Protein AF-A0A7V6TL16-F1 (afdb_monomer)

Secondary structure (DSSP, 8-state):
--S-EEEEETTTEEEEE-TT---HHHHHHHHS----EEEE-TTS-EEEEGGGEEEEEEEE-TTS-EEEEEEE-HHHHHHHHHHHHHTTTSB--EEETTEEEE-PBP-S---SSEEEEESS--HHHHHHHHHHHHH---SS-----------HHHHHHHHHHHHHHHHHHHHHHHHHHHHHHHHHHHHHHHHHHHHHHHHHHHHHHTT----HHHHHHHHHHHHHHHHHHHHHHHHHHHHHHTT--HHHHHHHHHHHHHHHHHHHHHHHHHHHHHHHHH--THHHHHHHHHHHHHHHHHHIIIIIHHHHHHHHHHH-HHHHHHHTT------

pLDDT: mean 84.93, std 10.29, range [36.78, 95.81]

Radius of gyration: 34.42 Å; Cα contacts (8 Å, |Δi|>4): 463; chains: 1; bounding box: 78×34×97 Å

Structure (mmCIF, N/CA/C/O backbone):
data_AF-A0A7V6TL16-F1
#
_entry.id   AF-A0A7V6TL16-F1
#
loop_
_atom_site.group_PDB
_atom_site.id
_atom_site.type_symbol
_atom_site.label_atom_id
_atom_site.label_alt_id
_atom_site.label_comp_id
_atom_site.label_asym_id
_atom_site.label_entity_id
_atom_site.label_seq_id
_atom_site.pdbx_PDB_ins_code
_atom_site.Cartn_x
_atom_site.Cartn_y
_atom_site.Cartn_z
_atom_site.occupancy
_atom_site.B_iso_or_equiv
_atom_site.auth_seq_id
_atom_site.auth_comp_id
_atom_site.auth_asym_id
_atom_site.auth_atom_id
_atom_site.pdbx_PDB_model_num
ATOM 1 N N . VAL A 1 1 ? -19.932 2.262 12.804 1.00 49.62 1 VAL A N 1
ATOM 2 C CA . VAL A 1 1 ? -18.578 2.211 12.209 1.00 49.62 1 VAL A CA 1
ATOM 3 C C . VAL A 1 1 ? -18.590 1.131 11.149 1.00 49.62 1 VAL A C 1
ATOM 5 O O . VAL A 1 1 ? -19.096 0.053 11.443 1.00 49.62 1 VAL A O 1
ATOM 8 N N . SER A 1 2 ? -18.114 1.416 9.941 1.00 41.84 2 SER A N 1
ATOM 9 C CA . SER A 1 2 ? -17.973 0.397 8.897 1.00 41.84 2 SER A CA 1
ATOM 10 C C . SER A 1 2 ? -16.624 -0.291 9.108 1.00 41.84 2 SER A C 1
ATOM 12 O O . SER A 1 2 ? -15.604 0.371 8.980 1.00 41.84 2 SER A O 1
ATOM 14 N N . GLU A 1 3 ? -16.627 -1.564 9.512 1.00 54.34 3 GLU A N 1
ATOM 15 C CA . GLU A 1 3 ? -15.437 -2.433 9.623 1.00 54.34 3 GLU A CA 1
ATOM 16 C C . GLU A 1 3 ? -14.251 -1.845 10.424 1.00 54.34 3 GLU A C 1
ATOM 18 O O . GLU A 1 3 ? -13.222 -1.474 9.855 1.00 54.34 3 GLU A O 1
ATOM 23 N N . PRO A 1 4 ? -14.356 -1.755 11.765 1.00 69.50 4 PRO A N 1
ATOM 24 C CA . PRO A 1 4 ? -13.216 -1.373 12.589 1.00 69.50 4 PRO A CA 1
ATOM 25 C C . PRO A 1 4 ? -12.091 -2.414 12.480 1.00 69.50 4 PRO A C 1
ATOM 27 O O . PRO A 1 4 ? -12.321 -3.612 12.646 1.00 69.50 4 PRO A O 1
ATOM 30 N N . ILE A 1 5 ? -10.859 -1.960 12.241 1.00 71.00 5 ILE A N 1
ATOM 31 C CA . ILE A 1 5 ? -9.678 -2.832 12.225 1.00 71.00 5 ILE A CA 1
ATOM 32 C C . ILE A 1 5 ? -9.029 -2.767 13.603 1.00 71.00 5 ILE A C 1
ATOM 34 O O . ILE A 1 5 ? -8.526 -1.718 14.006 1.00 71.00 5 ILE A O 1
ATOM 38 N N . ILE A 1 6 ? -9.022 -3.897 14.309 1.00 79.75 6 ILE A N 1
ATOM 39 C CA . ILE A 1 6 ? -8.388 -4.043 15.621 1.00 79.75 6 ILE A CA 1
ATOM 40 C C . ILE A 1 6 ? -7.196 -4.985 15.462 1.00 79.75 6 ILE A C 1
ATOM 42 O O . ILE A 1 6 ? -7.356 -6.138 15.068 1.00 79.75 6 ILE A O 1
ATOM 46 N N . GLN A 1 7 ? -5.989 -4.495 15.737 1.00 75.62 7 GLN A N 1
ATOM 47 C CA . GLN A 1 7 ? -4.756 -5.274 15.605 1.00 75.62 7 GLN A CA 1
ATOM 48 C C . GLN A 1 7 ? -3.868 -5.099 16.829 1.00 75.62 7 GLN A C 1
ATOM 50 O O . GLN A 1 7 ? -3.587 -3.983 17.257 1.00 75.62 7 GLN A O 1
ATOM 55 N N . ARG A 1 8 ? -3.357 -6.204 17.373 1.00 80.88 8 ARG A N 1
ATOM 56 C CA . ARG A 1 8 ? -2.343 -6.156 18.429 1.00 80.88 8 ARG A CA 1
ATOM 57 C C . ARG A 1 8 ? -1.001 -5.721 17.830 1.00 80.88 8 ARG A C 1
ATOM 59 O O . ARG A 1 8 ? -0.514 -6.342 16.889 1.00 80.88 8 ARG A O 1
ATOM 66 N N . GLN A 1 9 ? -0.385 -4.686 18.394 1.00 78.62 9 GLN A N 1
ATOM 67 C CA . GLN A 1 9 ? 0.952 -4.223 18.024 1.00 78.62 9 GLN A CA 1
ATOM 68 C C . GLN A 1 9 ? 1.939 -4.575 19.142 1.00 78.62 9 GLN A C 1
ATOM 70 O O . GLN A 1 9 ? 2.002 -3.926 20.186 1.00 78.62 9 GLN A O 1
ATOM 75 N N . GLY A 1 10 ? 2.725 -5.632 18.931 1.00 80.88 10 GLY A N 1
ATOM 76 C CA . GLY A 1 10 ? 3.661 -6.134 19.938 1.00 80.88 10 GLY A CA 1
ATOM 77 C C . GLY A 1 10 ? 2.960 -6.713 21.174 1.00 80.88 10 GLY A C 1
ATOM 78 O O . GLY A 1 10 ? 1.837 -7.208 21.104 1.00 80.88 10 GLY A O 1
ATOM 79 N N . ALA A 1 11 ? 3.628 -6.680 22.329 1.00 79.25 11 ALA A N 1
ATOM 80 C CA . ALA A 1 11 ? 3.128 -7.353 23.529 1.00 79.25 11 ALA A CA 1
ATOM 81 C C . ALA A 1 11 ? 2.022 -6.581 24.276 1.00 79.25 11 ALA A C 1
ATOM 83 O O . ALA A 1 11 ? 1.178 -7.221 24.899 1.00 79.25 11 ALA A O 1
ATOM 84 N N . ARG A 1 12 ? 2.013 -5.240 24.223 1.00 83.81 12 ARG A N 1
ATOM 85 C CA . ARG A 1 12 ? 1.219 -4.383 25.134 1.00 83.81 12 ARG A CA 1
ATOM 86 C C . ARG A 1 12 ? 0.417 -3.265 24.453 1.00 83.81 12 ARG A C 1
ATOM 88 O O . ARG A 1 12 ? 0.006 -2.333 25.129 1.00 83.81 12 ARG A O 1
ATOM 95 N N . ARG A 1 13 ? 0.232 -3.298 23.130 1.00 84.19 13 ARG A N 1
ATOM 96 C CA . ARG A 1 13 ? -0.527 -2.257 22.414 1.00 84.19 13 ARG A CA 1
ATOM 97 C C . ARG A 1 13 ? -1.577 -2.869 21.503 1.00 84.19 13 ARG A C 1
ATOM 99 O O . ARG A 1 13 ? -1.369 -3.946 20.941 1.00 84.19 13 ARG A O 1
ATOM 106 N N . VAL A 1 14 ? -2.677 -2.148 21.331 1.00 82.50 14 VAL A N 1
ATOM 107 C CA . VAL A 1 14 ? -3.736 -2.462 20.373 1.00 82.50 14 VAL A CA 1
ATOM 108 C C . VAL A 1 14 ? -3.954 -1.227 19.509 1.00 82.50 14 VAL A C 1
ATOM 110 O O . VAL A 1 14 ? -4.188 -0.139 20.022 1.00 82.50 14 VAL A O 1
ATOM 113 N N . ILE A 1 15 ? -3.839 -1.396 18.197 1.00 82.62 15 ILE A N 1
ATOM 114 C CA . ILE A 1 15 ? -4.182 -0.383 17.205 1.00 82.62 15 ILE A CA 1
ATOM 115 C C . ILE A 1 15 ? -5.647 -0.587 16.845 1.00 82.62 15 ILE A C 1
ATOM 117 O O . ILE A 1 15 ? -6.039 -1.686 16.450 1.00 82.62 15 ILE A O 1
ATOM 121 N N . ILE A 1 16 ? -6.428 0.484 16.940 1.00 80.75 16 ILE A N 1
ATOM 122 C CA . ILE A 1 16 ? -7.826 0.512 16.523 1.00 80.75 16 ILE A CA 1
ATOM 123 C C . ILE A 1 16 ? -7.950 1.550 15.412 1.00 80.75 16 ILE A C 1
ATOM 125 O O . ILE A 1 16 ? -7.617 2.718 15.604 1.00 80.75 16 ILE A O 1
ATOM 129 N N . GLN A 1 17 ? -8.405 1.124 14.238 1.00 76.69 17 GLN A N 1
ATOM 130 C CA . GLN A 1 17 ? -8.702 2.010 13.116 1.00 76.69 17 GLN A CA 1
ATOM 131 C C . GLN A 1 17 ? -10.207 2.015 12.902 1.00 76.69 17 GLN A C 1
ATOM 133 O O . GLN A 1 17 ? -10.812 0.959 12.716 1.00 76.69 17 GLN A O 1
ATOM 138 N N . LEU A 1 18 ? -10.803 3.203 12.938 1.00 77.94 18 LEU A N 1
ATOM 139 C CA . LEU A 1 18 ? -12.241 3.395 12.795 1.00 77.94 18 LEU A CA 1
ATOM 140 C C . LEU A 1 18 ? -12.522 4.173 11.503 1.00 77.94 18 LEU A C 1
ATOM 142 O O . LEU A 1 18 ? -12.407 5.402 11.490 1.00 77.94 18 LEU A O 1
ATOM 146 N N . PRO A 1 19 ? -12.877 3.494 10.399 1.00 67.94 19 PRO A N 1
ATOM 147 C CA . PRO A 1 19 ? -13.217 4.173 9.158 1.00 67.94 19 PRO A CA 1
ATOM 148 C C . PRO A 1 19 ? -14.483 5.019 9.327 1.00 67.94 19 PRO A C 1
ATOM 150 O O . PRO A 1 19 ? -15.497 4.551 9.850 1.00 67.94 19 PRO A O 1
ATOM 153 N N . GLY A 1 20 ? -14.437 6.267 8.852 1.00 67.19 20 GLY A N 1
ATOM 154 C CA . GLY A 1 20 ? -15.612 7.144 8.790 1.00 67.19 20 GLY A CA 1
ATOM 155 C C . GLY A 1 20 ? -16.113 7.665 10.141 1.00 67.19 20 GLY A C 1
ATOM 156 O O . GLY A 1 20 ? -17.254 8.113 10.222 1.00 67.19 20 GLY A O 1
ATOM 157 N N . VAL A 1 21 ? -15.294 7.607 11.195 1.00 68.50 21 VAL A N 1
ATOM 158 C CA . VAL A 1 21 ? -15.594 8.262 12.475 1.00 68.50 21 VAL A CA 1
ATOM 159 C C . VAL A 1 21 ? -15.054 9.686 12.446 1.00 68.50 21 VAL A C 1
ATOM 161 O O . VAL A 1 21 ? -13.849 9.902 12.336 1.00 68.50 21 VAL A O 1
ATOM 164 N N . TYR A 1 22 ? -15.967 10.652 12.524 1.00 66.06 22 TYR A N 1
ATOM 165 C CA . TYR A 1 22 ? -15.645 12.080 12.502 1.00 66.06 22 TYR A CA 1
ATOM 166 C C . TYR A 1 22 ? -15.457 12.655 13.909 1.00 66.06 22 TYR A C 1
ATOM 168 O O . TYR A 1 22 ? -14.623 13.537 14.097 1.00 66.06 22 TYR A O 1
ATOM 176 N N . ASP A 1 23 ? -16.198 12.129 14.888 1.00 73.06 23 ASP A N 1
ATOM 177 C CA . ASP A 1 23 ? -16.101 12.518 16.294 1.00 73.06 23 ASP A CA 1
ATOM 178 C C . ASP A 1 23 ? -15.173 11.558 17.045 1.00 73.06 23 ASP A C 1
ATOM 180 O O . ASP A 1 23 ? -15.519 10.414 17.350 1.00 73.06 23 ASP A O 1
ATOM 184 N N . GLN A 1 24 ? -13.950 12.025 17.286 1.00 72.06 24 GLN A N 1
ATOM 185 C CA . GLN A 1 24 ? -12.906 11.239 17.933 1.00 72.06 24 GLN A CA 1
ATOM 186 C C . GLN A 1 24 ? -13.139 11.101 19.431 1.00 72.06 24 GLN A C 1
ATOM 188 O O . GLN A 1 24 ? -12.844 10.046 19.987 1.00 72.06 24 GLN A O 1
ATOM 193 N N . GLN A 1 25 ? -13.678 12.140 20.070 1.00 72.38 25 GLN A N 1
ATOM 194 C CA . GLN A 1 25 ? -13.840 12.162 21.516 1.00 72.38 25 GLN A CA 1
ATOM 195 C C . GLN A 1 25 ? -14.901 11.148 21.934 1.00 72.38 25 GLN A C 1
ATOM 197 O O . GLN A 1 25 ? -14.643 10.310 22.791 1.00 72.38 25 GLN A O 1
ATOM 202 N N . ALA A 1 26 ? -16.026 11.108 21.215 1.00 71.62 26 ALA A N 1
ATOM 203 C CA . ALA A 1 26 ? -17.062 10.104 21.438 1.00 71.62 26 ALA A CA 1
ATOM 204 C C . ALA A 1 26 ? -16.542 8.662 21.266 1.00 71.62 26 ALA A C 1
ATOM 206 O O . ALA A 1 26 ? -16.925 7.756 22.011 1.00 71.62 26 ALA A O 1
ATOM 207 N N . ALA A 1 27 ? -15.647 8.428 20.298 1.00 73.94 27 ALA A N 1
ATOM 208 C CA . ALA A 1 27 ? -15.044 7.113 20.090 1.00 73.94 27 ALA A CA 1
ATOM 209 C C . ALA A 1 27 ? -14.051 6.738 21.201 1.00 73.94 27 ALA A C 1
ATOM 211 O O . ALA A 1 27 ? -14.044 5.589 21.642 1.00 73.94 27 ALA A O 1
ATOM 212 N N . ILE A 1 28 ? -13.251 7.695 21.678 1.00 74.62 28 ILE A N 1
ATOM 213 C CA . ILE A 1 28 ? -12.328 7.510 22.806 1.00 74.62 28 ILE A CA 1
ATOM 214 C C . ILE A 1 28 ? -13.109 7.194 24.076 1.00 74.62 28 ILE A C 1
ATOM 216 O O . ILE A 1 28 ? -12.810 6.203 24.734 1.00 74.62 28 ILE A O 1
ATOM 220 N N . ASP A 1 29 ? -14.144 7.971 24.377 1.00 72.75 29 ASP A N 1
ATOM 221 C CA . ASP A 1 29 ? -14.950 7.796 25.585 1.00 72.75 29 ASP A CA 1
ATOM 222 C C . ASP A 1 29 ? -15.686 6.448 25.591 1.00 72.75 29 ASP A C 1
ATOM 224 O O . ASP A 1 29 ? -15.976 5.898 26.651 1.00 72.75 29 ASP A O 1
ATOM 228 N N . THR A 1 30 ? -15.969 5.891 24.410 1.00 71.81 30 THR A N 1
ATOM 229 C CA . THR A 1 30 ? -16.587 4.565 24.279 1.00 71.81 30 THR A CA 1
ATOM 230 C C . THR A 1 30 ? -15.564 3.430 24.407 1.00 71.81 30 THR A C 1
ATOM 232 O O . THR A 1 30 ? -15.881 2.388 24.968 1.00 71.81 30 THR A O 1
ATOM 235 N N . ILE A 1 31 ? -14.345 3.598 23.886 1.00 73.25 31 ILE A N 1
ATOM 236 C CA . ILE A 1 31 ? -13.321 2.535 23.835 1.00 73.25 31 ILE A CA 1
ATOM 237 C C . ILE A 1 31 ? -12.439 2.510 25.091 1.00 73.25 31 ILE A C 1
ATOM 239 O O . ILE A 1 31 ? -11.988 1.446 25.505 1.00 73.25 31 ILE A O 1
ATOM 243 N N . GLY A 1 32 ? -12.151 3.676 25.669 1.00 68.31 32 GLY A N 1
ATOM 244 C CA . GLY A 1 32 ? -11.268 3.833 26.825 1.00 68.31 32 GLY A CA 1
ATOM 245 C C . GLY A 1 32 ? -11.929 3.493 28.160 1.00 68.31 32 GLY A C 1
ATOM 246 O O . GLY A 1 32 ? -11.227 3.303 29.151 1.00 68.31 32 GLY A O 1
ATOM 247 N N . LYS A 1 33 ? -13.263 3.390 28.205 1.00 70.44 33 LYS A N 1
ATOM 248 C CA . LYS A 1 33 ? -13.980 2.978 29.414 1.00 70.44 33 LYS A CA 1
ATOM 249 C C . LYS A 1 33 ? -13.860 1.478 29.621 1.00 70.44 33 LYS A C 1
ATOM 251 O O . LYS A 1 33 ? -14.044 0.687 28.701 1.00 70.44 33 LYS A O 1
ATOM 256 N N . THR A 1 34 ? -13.553 1.097 30.856 1.00 68.62 34 THR A N 1
ATOM 257 C CA . THR A 1 34 ? -13.420 -0.307 31.246 1.00 68.62 34 THR A CA 1
ATOM 258 C C . THR A 1 34 ? -14.788 -0.981 31.323 1.00 68.62 34 THR A C 1
ATOM 260 O O . THR A 1 34 ? -14.839 -2.193 31.156 1.00 68.62 34 THR A O 1
ATOM 263 N N . ALA A 1 35 ? -15.873 -0.209 31.507 1.00 75.12 35 ALA A N 1
ATOM 264 C CA . ALA A 1 35 ? -17.260 -0.673 31.561 1.00 75.12 35 ALA A CA 1
ATOM 265 C C . ALA A 1 35 ? -17.483 -1.769 32.619 1.00 75.12 35 ALA A C 1
ATOM 267 O O . ALA A 1 35 ? -18.209 -2.743 32.403 1.00 75.12 35 ALA A O 1
ATOM 268 N N . GLN A 1 36 ? -16.851 -1.618 33.784 1.00 83.06 36 GLN A N 1
ATOM 269 C CA . GLN A 1 36 ? -17.037 -2.513 34.920 1.00 83.06 36 GLN A CA 1
ATOM 270 C C . GLN A 1 36 ? -18.375 -2.224 35.597 1.00 83.06 36 GLN A C 1
ATOM 272 O O . GLN A 1 36 ? -18.486 -1.334 36.438 1.00 83.06 36 GLN A O 1
ATOM 277 N N . LEU A 1 37 ? -19.404 -2.978 35.202 1.00 87.88 37 LEU A N 1
ATOM 278 C CA . LEU A 1 37 ? -20.690 -2.981 35.893 1.00 87.88 37 LEU A CA 1
ATOM 279 C C . LEU A 1 37 ? -20.596 -3.815 37.173 1.00 87.88 37 LEU A C 1
ATOM 281 O O . LEU A 1 37 ? -20.229 -4.990 37.120 1.00 87.88 37 LEU A O 1
ATOM 285 N N . GLU A 1 38 ? -21.031 -3.232 38.285 1.00 89.88 38 GLU A N 1
ATOM 286 C CA . GLU A 1 38 ? -21.212 -3.888 39.577 1.00 89.88 38 GLU A CA 1
ATOM 287 C C . GLU A 1 38 ? -22.630 -3.627 40.096 1.00 89.88 38 GLU A C 1
ATOM 289 O O . GLU A 1 38 ? -23.078 -2.484 40.173 1.00 89.88 38 GLU A O 1
ATOM 294 N N . ILE A 1 39 ? -23.344 -4.676 40.493 1.00 90.88 39 ILE A N 1
ATOM 295 C CA . ILE A 1 39 ? -24.617 -4.560 41.212 1.00 90.88 39 ILE A CA 1
ATOM 296 C C . ILE A 1 39 ? -24.337 -4.914 42.665 1.00 90.88 39 ILE A C 1
ATOM 298 O O . ILE A 1 39 ? -23.956 -6.051 42.971 1.00 90.88 39 ILE A O 1
ATOM 302 N N . LYS A 1 40 ? -24.505 -3.932 43.551 1.00 91.88 40 LYS A N 1
ATOM 303 C CA . LYS A 1 40 ? -24.164 -4.056 44.970 1.00 91.88 40 LYS A CA 1
ATOM 304 C C . LYS A 1 40 ? -25.407 -4.240 45.824 1.00 91.88 40 LYS A C 1
ATOM 306 O O . LYS A 1 40 ? -26.473 -3.729 45.495 1.00 91.88 40 LYS A O 1
ATOM 311 N N . ASN A 1 41 ? -25.275 -4.955 46.935 1.00 91.12 41 ASN A N 1
ATOM 312 C CA . ASN A 1 41 ? -26.319 -4.979 47.954 1.00 91.12 41 ASN A CA 1
ATOM 313 C C . ASN A 1 41 ? -26.384 -3.623 48.701 1.00 91.12 41 ASN A C 1
ATOM 315 O O . ASN A 1 41 ? -25.474 -2.797 48.574 1.00 91.12 41 ASN A O 1
ATOM 319 N N . PRO A 1 42 ? -27.426 -3.379 49.516 1.00 88.00 42 PRO A N 1
ATOM 320 C CA . PRO A 1 42 ? -27.532 -2.163 50.330 1.00 88.00 42 PRO A CA 1
ATOM 321 C C . PRO A 1 42 ? -26.385 -1.955 51.336 1.00 88.00 42 PRO A C 1
ATOM 323 O O . PRO A 1 42 ? -26.211 -0.851 51.842 1.00 88.00 42 PRO A O 1
ATOM 326 N N . LEU A 1 43 ? -25.598 -2.999 51.622 1.00 87.50 43 LEU A N 1
ATOM 327 C CA . LEU A 1 43 ? -24.419 -2.952 52.494 1.00 87.50 43 LEU A CA 1
ATOM 328 C C . LEU A 1 43 ? -23.134 -2.560 51.737 1.00 87.50 43 LEU A C 1
ATOM 330 O O . LEU A 1 43 ? -22.098 -2.355 52.363 1.00 87.50 43 LEU A O 1
ATOM 334 N N . GLY A 1 44 ? -23.195 -2.421 50.407 1.00 85.44 44 GLY A N 1
ATOM 335 C CA . GLY A 1 44 ? -22.075 -2.016 49.555 1.00 85.44 44 GLY A CA 1
ATOM 336 C C . GLY A 1 44 ? -21.231 -3.165 48.992 1.00 85.44 44 GLY A C 1
ATOM 337 O O . GLY A 1 44 ? -20.217 -2.904 48.347 1.00 85.44 44 GLY A O 1
ATOM 338 N N . GLU A 1 45 ? -21.632 -4.421 49.186 1.00 89.69 45 GLU A N 1
ATOM 339 C CA . GLU A 1 45 ? -20.927 -5.597 48.666 1.00 89.69 45 GLU A CA 1
ATOM 340 C C . GLU A 1 45 ? -21.381 -5.924 47.237 1.00 89.69 45 GLU A C 1
ATOM 342 O O . GLU A 1 45 ? -22.580 -5.965 46.951 1.00 89.69 45 GLU A O 1
ATOM 347 N N . THR A 1 46 ? -20.434 -6.187 46.332 1.00 90.50 46 THR A N 1
ATOM 348 C CA . THR A 1 46 ? -20.722 -6.560 44.937 1.00 90.50 46 THR A CA 1
ATOM 349 C C . THR A 1 46 ? -21.276 -7.981 44.858 1.00 90.50 46 THR A C 1
ATOM 351 O O . THR A 1 46 ? -20.588 -8.942 45.194 1.00 90.50 46 THR A O 1
ATOM 354 N N . VAL A 1 47 ? -22.514 -8.118 44.376 1.00 90.31 47 VAL A N 1
ATOM 355 C CA . VAL A 1 47 ? -23.206 -9.413 44.253 1.00 90.31 47 VAL A CA 1
ATOM 356 C C . VAL A 1 47 ? -23.231 -9.911 42.811 1.00 90.31 47 VAL A C 1
ATOM 358 O O . VAL A 1 47 ? -23.096 -11.113 42.574 1.00 90.31 47 VAL A O 1
ATOM 361 N N . LEU A 1 48 ? -23.377 -9.001 41.843 1.00 90.31 48 LEU A N 1
ATOM 362 C CA . LEU A 1 48 ? -23.264 -9.316 40.417 1.00 90.31 48 LEU A CA 1
ATOM 363 C C . LEU A 1 48 ? -22.300 -8.370 39.722 1.00 90.31 48 LEU A C 1
ATOM 365 O O . LEU A 1 48 ? -22.126 -7.222 40.131 1.00 90.31 48 LEU A O 1
ATOM 369 N N . THR A 1 49 ? -21.733 -8.852 38.625 1.00 89.31 49 THR A N 1
ATOM 370 C CA . THR A 1 49 ? -20.843 -8.077 37.763 1.00 89.31 49 THR A CA 1
ATOM 371 C C . THR A 1 49 ? -21.313 -8.117 36.313 1.00 89.31 49 THR A C 1
ATOM 373 O O . THR A 1 49 ? -22.180 -8.911 35.945 1.00 89.31 49 THR A O 1
ATOM 376 N N . GLY A 1 50 ? -20.697 -7.306 35.452 1.00 84.19 50 GLY A N 1
ATOM 377 C CA . GLY A 1 50 ? -20.905 -7.383 34.003 1.00 84.19 50 GLY A CA 1
ATOM 378 C C . GLY A 1 50 ? -20.636 -8.771 33.399 1.00 84.19 50 GLY A C 1
ATOM 379 O O . GLY A 1 50 ? -21.211 -9.092 32.367 1.00 84.19 50 GLY A O 1
ATOM 380 N N . ALA A 1 51 ? -19.840 -9.630 34.049 1.00 83.50 51 ALA A N 1
ATOM 381 C CA . ALA A 1 51 ? -19.608 -11.007 33.599 1.00 83.50 51 ALA A CA 1
ATOM 382 C C . ALA A 1 51 ? -20.837 -11.922 33.765 1.00 83.50 51 ALA A C 1
ATOM 384 O O . ALA A 1 51 ? -20.929 -12.961 33.113 1.00 83.50 51 ALA A O 1
ATOM 385 N N . ASP A 1 52 ? -21.791 -11.546 34.623 1.00 88.38 52 ASP A N 1
ATOM 386 C CA . ASP A 1 52 ? -23.038 -12.285 34.820 1.00 88.38 52 ASP A CA 1
ATOM 387 C C . ASP A 1 52 ? -24.112 -11.917 33.765 1.00 88.38 52 ASP A C 1
ATOM 389 O O . ASP A 1 52 ? -25.193 -12.512 33.767 1.00 88.38 52 ASP A O 1
ATOM 393 N N . LEU A 1 53 ? -23.837 -10.964 32.860 1.00 87.94 53 LEU A N 1
ATOM 394 C CA . LEU A 1 53 ? -24.730 -10.551 31.770 1.00 87.94 53 LEU A CA 1
ATOM 395 C C . LEU A 1 53 ? -24.554 -11.419 30.515 1.00 87.94 53 LEU A C 1
ATOM 397 O O . LEU A 1 53 ? -23.441 -11.694 30.078 1.00 87.94 53 LEU A O 1
ATOM 401 N N . ILE A 1 54 ? -25.672 -11.800 29.895 1.00 88.19 54 ILE A N 1
ATOM 402 C CA . ILE A 1 54 ? -25.716 -12.419 28.561 1.00 88.19 54 ILE A CA 1
ATOM 403 C C . ILE A 1 54 ? -25.907 -11.351 27.486 1.00 88.19 54 ILE A C 1
ATOM 405 O O . ILE A 1 54 ? -25.280 -11.408 26.428 1.00 88.19 54 ILE A O 1
ATOM 409 N N . ASP A 1 55 ? -26.813 -10.402 27.721 1.00 88.25 55 ASP A N 1
ATOM 410 C CA . ASP A 1 55 ? -27.148 -9.390 26.727 1.00 88.25 55 ASP A CA 1
ATOM 411 C C . ASP A 1 55 ? -27.608 -8.086 27.378 1.00 88.25 55 ASP A C 1
ATOM 413 O O . ASP A 1 55 ? -28.164 -8.070 28.478 1.00 88.25 55 ASP A O 1
ATOM 417 N N . ALA A 1 56 ? -27.396 -6.989 26.657 1.00 89.94 56 ALA A N 1
ATOM 418 C CA . ALA A 1 56 ? -27.872 -5.664 27.013 1.00 89.94 56 ALA A CA 1
ATOM 419 C C . ALA A 1 56 ? -28.381 -4.962 25.750 1.00 89.94 56 ALA A C 1
ATOM 421 O O . ALA A 1 56 ? -27.694 -4.906 24.724 1.00 89.94 56 ALA A O 1
ATOM 422 N N . ARG A 1 57 ? -29.610 -4.442 25.797 1.00 91.19 57 ARG A N 1
ATOM 423 C CA . ARG A 1 57 ? -30.258 -3.796 24.647 1.00 91.19 57 ARG A CA 1
ATOM 424 C C . ARG A 1 57 ? -31.008 -2.542 25.065 1.00 91.19 57 ARG A C 1
ATOM 426 O O . ARG A 1 57 ? -31.578 -2.468 26.152 1.00 91.19 57 ARG A O 1
ATOM 433 N N . LEU A 1 58 ? -31.054 -1.571 24.157 1.00 91.12 58 LEU A N 1
ATOM 434 C CA . LEU A 1 58 ? -31.922 -0.407 24.297 1.00 91.12 58 LEU A CA 1
ATOM 435 C C . LEU A 1 58 ? -33.385 -0.868 24.375 1.00 91.12 58 LEU A C 1
ATOM 437 O O . LEU A 1 58 ? -33.854 -1.608 23.511 1.00 91.12 58 LEU A O 1
ATOM 441 N N . SER A 1 59 ? -34.097 -0.402 25.394 1.00 92.62 59 SER A N 1
ATOM 442 C CA . SER A 1 59 ? -35.515 -0.668 25.620 1.00 92.62 59 SER A CA 1
ATOM 443 C C . SER A 1 59 ? -36.229 0.609 26.072 1.00 92.62 59 SER A C 1
ATOM 445 O O . SER A 1 59 ? -35.618 1.668 26.246 1.00 92.62 59 SER A O 1
ATOM 447 N N . ARG A 1 60 ? -37.542 0.532 26.274 1.00 90.12 60 ARG A N 1
ATOM 448 C CA . ARG A 1 60 ? -38.341 1.607 26.869 1.00 90.12 60 ARG A CA 1
ATOM 449 C C . ARG A 1 60 ? -38.976 1.119 28.161 1.00 90.12 60 ARG A C 1
ATOM 451 O O . ARG A 1 60 ? -39.364 -0.043 28.258 1.00 90.12 60 ARG A O 1
ATOM 458 N N . ASP A 1 61 ? -39.043 1.997 29.152 1.00 86.88 61 ASP A N 1
ATOM 459 C CA . ASP A 1 61 ? -39.769 1.718 30.387 1.00 86.88 61 ASP A CA 1
ATOM 460 C C . ASP A 1 61 ? -41.291 1.753 30.151 1.00 86.88 61 ASP A C 1
ATOM 462 O O . ASP A 1 61 ? -41.776 2.111 29.073 1.00 86.88 61 ASP A O 1
ATOM 466 N N . GLN A 1 62 ? -42.055 1.403 31.185 1.00 84.12 62 GLN A N 1
ATOM 467 C CA . GLN A 1 62 ? -43.523 1.424 31.172 1.00 84.12 62 GLN A CA 1
ATOM 468 C C . GLN A 1 62 ? -44.142 2.809 30.884 1.00 84.12 62 GLN A C 1
ATOM 470 O O . GLN A 1 62 ? -45.325 2.900 30.571 1.00 84.12 62 GLN A O 1
ATOM 475 N N . PHE A 1 63 ? -43.354 3.886 30.971 1.00 86.50 63 PHE A N 1
ATOM 476 C CA . PHE A 1 63 ? -43.757 5.264 30.678 1.00 86.50 63 PHE A CA 1
ATOM 477 C C . PHE A 1 63 ? -43.227 5.752 29.317 1.00 86.50 63 PHE A C 1
ATOM 479 O O . PHE A 1 63 ? -43.328 6.936 28.996 1.00 86.50 63 PHE A O 1
ATOM 486 N N . GLY A 1 64 ? -42.640 4.861 28.510 1.00 85.56 64 GLY A N 1
ATOM 487 C CA . GLY A 1 64 ? -42.088 5.169 27.192 1.00 85.56 64 GLY A CA 1
ATOM 488 C C . GLY A 1 64 ? -40.715 5.853 27.206 1.00 85.56 64 GLY A C 1
ATOM 489 O O . GLY A 1 64 ? -40.222 6.224 26.132 1.00 85.56 64 GLY A O 1
ATOM 490 N N . ARG A 1 65 ? -40.081 6.009 28.376 1.00 89.75 65 ARG A N 1
ATOM 491 C CA . ARG A 1 65 ? -38.762 6.640 28.540 1.00 89.75 65 ARG A CA 1
ATOM 492 C C . ARG A 1 65 ? -37.633 5.665 28.175 1.00 89.75 65 ARG A C 1
ATOM 494 O O . ARG A 1 65 ? -37.800 4.457 28.349 1.00 89.75 65 ARG A O 1
ATOM 501 N N . PRO A 1 66 ? -36.484 6.148 27.667 1.00 91.94 66 PRO A N 1
ATOM 502 C CA . PRO A 1 66 ? -35.338 5.296 27.346 1.00 91.94 66 PRO A CA 1
ATOM 503 C C . PRO A 1 66 ? -34.813 4.528 28.567 1.00 91.94 66 PRO A C 1
ATOM 505 O O . PRO A 1 66 ? -34.710 5.070 29.665 1.00 91.94 66 PRO A O 1
ATOM 508 N N . SER A 1 67 ? -34.466 3.259 28.369 1.00 92.12 67 SER A N 1
ATOM 509 C CA . SER A 1 67 ? -33.929 2.365 29.404 1.00 92.12 67 SER A CA 1
ATOM 510 C C . SER A 1 67 ? -33.025 1.307 28.774 1.00 92.12 67 SER A C 1
ATOM 512 O O . SER A 1 67 ? -33.044 1.116 27.555 1.00 92.12 67 SER A O 1
ATOM 514 N N . VAL A 1 68 ? -32.257 0.589 29.589 1.00 92.06 68 VAL A N 1
ATOM 515 C CA . VAL A 1 68 ? -31.464 -0.554 29.116 1.00 92.06 68 VAL A CA 1
ATOM 516 C C . VAL A 1 68 ? -32.042 -1.835 29.699 1.00 92.06 68 VAL A C 1
ATOM 518 O O . VAL A 1 68 ? -32.080 -2.004 30.915 1.00 92.06 68 VAL A O 1
ATOM 521 N N . ALA A 1 69 ? -32.518 -2.725 28.831 1.00 92.25 69 ALA A N 1
ATOM 522 C CA . ALA A 1 69 ? -32.913 -4.071 29.220 1.00 92.25 69 ALA A CA 1
ATOM 523 C C . ALA A 1 69 ? -31.666 -4.952 29.283 1.00 92.25 69 ALA A C 1
ATOM 525 O O . ALA A 1 69 ? -30.874 -4.972 28.338 1.00 92.25 69 ALA A O 1
ATOM 526 N N . VAL A 1 70 ? -31.511 -5.668 30.390 1.00 91.44 70 VAL A N 1
ATOM 527 C CA . VAL A 1 70 ? -30.400 -6.582 30.641 1.00 91.44 70 VAL A CA 1
ATOM 528 C C . VAL A 1 70 ? -30.928 -7.992 30.866 1.00 91.44 70 VAL A C 1
ATOM 530 O O . VAL A 1 70 ? -31.967 -8.187 31.495 1.00 91.44 70 VAL A O 1
ATOM 533 N N . GLU A 1 71 ? -30.214 -8.976 30.341 1.00 92.25 71 GLU A N 1
ATOM 534 C CA . GLU A 1 71 ? -30.515 -10.393 30.523 1.00 92.25 71 GLU A CA 1
ATOM 535 C C . GLU A 1 71 ? -29.318 -11.069 31.186 1.00 92.25 71 GLU A C 1
ATOM 537 O O . GLU A 1 71 ? -28.186 -10.933 30.718 1.00 92.25 71 GLU A O 1
ATOM 542 N N . PHE A 1 72 ? -29.561 -11.769 32.292 1.00 91.81 72 PHE A N 1
ATOM 543 C CA . PHE A 1 72 ? -28.518 -12.418 33.082 1.00 91.81 72 PHE A CA 1
ATOM 544 C C . PHE A 1 72 ? -28.332 -13.887 32.698 1.00 91.81 72 PHE A C 1
ATOM 546 O O . PHE A 1 72 ? -29.244 -14.558 32.213 1.00 91.81 72 PHE A O 1
ATOM 553 N N . SER A 1 73 ? -27.142 -14.416 32.979 1.00 91.88 73 SER A N 1
ATOM 554 C CA . SER A 1 73 ? -26.853 -15.845 32.876 1.00 91.88 73 SER A CA 1
ATOM 555 C C . SER A 1 73 ? -27.682 -16.665 33.863 1.00 91.88 73 SER A C 1
ATOM 557 O O . SER A 1 73 ? -28.248 -16.130 34.810 1.00 91.88 73 SER A O 1
ATOM 559 N N . LYS A 1 74 ? -27.751 -17.993 33.696 1.00 91.25 74 LYS A N 1
ATOM 560 C CA . LYS A 1 74 ? -28.481 -18.857 34.648 1.00 91.25 74 LYS A CA 1
ATOM 561 C C . LYS A 1 74 ? -27.972 -18.711 36.088 1.00 91.25 74 LYS A C 1
ATOM 563 O O . LYS A 1 74 ? -28.759 -18.822 37.025 1.00 91.25 74 LYS A O 1
ATOM 568 N N . GLU A 1 75 ? -26.671 -18.486 36.267 1.00 90.50 75 GLU A N 1
ATOM 569 C CA . GLU A 1 75 ? -26.078 -18.227 37.583 1.00 90.50 75 GLU A CA 1
ATOM 570 C C . GLU A 1 75 ? -26.366 -16.801 38.056 1.00 90.50 75 GLU A C 1
ATOM 572 O O . GLU A 1 75 ? -26.793 -16.617 39.196 1.00 90.50 75 GLU A O 1
ATOM 577 N N . GLY A 1 76 ? -26.230 -15.812 37.166 1.00 90.69 76 GLY A N 1
ATOM 578 C CA . GLY A 1 76 ? -26.570 -14.418 37.446 1.00 90.69 76 GLY A CA 1
ATOM 579 C C . GLY A 1 76 ? -28.034 -14.244 37.857 1.00 90.69 76 GLY A C 1
ATOM 580 O O . GLY A 1 76 ? -28.323 -13.631 38.875 1.00 90.69 76 GLY A O 1
ATOM 581 N N . ALA A 1 77 ? -28.968 -14.879 37.152 1.00 91.62 77 ALA A N 1
ATOM 582 C CA . ALA A 1 77 ? -30.393 -14.853 37.465 1.00 91.62 77 ALA A CA 1
ATOM 583 C C . ALA A 1 77 ? -30.693 -15.400 38.870 1.00 91.62 77 ALA A C 1
ATOM 585 O O . ALA A 1 77 ? -31.511 -14.827 39.584 1.00 91.62 77 ALA A O 1
ATOM 586 N N . LYS A 1 78 ? -30.000 -16.461 39.312 1.00 92.56 78 LYS A N 1
ATOM 587 C CA . LYS A 1 78 ? -30.144 -16.992 40.680 1.00 92.56 78 LYS A CA 1
ATOM 588 C C . LYS A 1 78 ? -29.626 -16.010 41.729 1.00 92.56 78 LYS A C 1
ATOM 590 O O . LYS A 1 78 ? -30.324 -15.766 42.711 1.00 92.56 78 LYS A O 1
ATOM 595 N N . LYS A 1 79 ? -28.435 -15.435 41.516 1.00 91.88 79 LYS A N 1
ATOM 596 C CA . LYS A 1 79 ? -27.860 -14.415 42.411 1.00 91.88 79 LYS A CA 1
ATOM 597 C C . LYS A 1 79 ? -28.766 -13.182 42.490 1.00 91.88 79 LYS A C 1
ATOM 599 O O . LYS A 1 79 ? -29.043 -12.689 43.578 1.00 91.88 79 LYS A O 1
ATOM 604 N N . PHE A 1 80 ? -29.283 -12.725 41.350 1.00 91.44 80 PHE A N 1
ATOM 605 C CA . PHE A 1 80 ? -30.171 -11.567 41.258 1.00 91.44 80 PHE A CA 1
ATOM 606 C C . PHE A 1 80 ? -31.540 -11.822 41.903 1.00 91.44 80 PHE A C 1
ATOM 608 O O . PHE A 1 80 ? -32.048 -10.969 42.631 1.00 91.44 80 PHE A O 1
ATOM 615 N N . ALA A 1 81 ? -32.105 -13.018 41.730 1.00 91.81 81 ALA A N 1
ATOM 616 C CA . ALA A 1 81 ? -33.332 -13.426 42.409 1.00 91.81 81 ALA A CA 1
ATOM 617 C C . ALA A 1 81 ? -33.161 -13.457 43.933 1.00 91.81 81 ALA A C 1
ATOM 619 O O . ALA A 1 81 ? -34.009 -12.948 44.663 1.00 91.81 81 ALA A O 1
ATOM 620 N N . GLN A 1 82 ? -32.048 -14.006 44.428 1.00 91.88 82 GLN A N 1
ATOM 621 C CA . GLN A 1 82 ? -31.741 -14.010 45.861 1.00 91.88 82 GLN A CA 1
ATOM 622 C C . GLN A 1 82 ? -31.574 -12.587 46.400 1.00 91.88 82 GLN A C 1
ATOM 624 O O . GLN A 1 82 ? -32.189 -12.239 47.405 1.00 91.88 82 GLN A O 1
ATOM 629 N N . LEU A 1 83 ? -30.814 -11.746 45.694 1.00 90.69 83 LEU A N 1
ATOM 630 C CA . LEU A 1 83 ? -30.589 -10.353 46.066 1.00 90.69 83 LEU A CA 1
ATOM 631 C C . LEU A 1 83 ? -31.908 -9.569 46.161 1.00 90.69 83 LEU A C 1
ATOM 633 O O . LEU A 1 83 ? -32.169 -8.909 47.164 1.00 90.69 83 LEU A O 1
ATOM 637 N N . THR A 1 84 ? -32.768 -9.681 45.148 1.00 90.75 84 THR A N 1
ATOM 638 C CA . THR A 1 84 ? -34.064 -8.981 45.119 1.00 90.75 84 THR A CA 1
ATOM 639 C C . THR A 1 84 ? -35.074 -9.537 46.127 1.00 90.75 84 THR A C 1
ATOM 641 O O . THR A 1 84 ? -35.921 -8.790 46.610 1.00 90.75 84 THR A O 1
ATOM 644 N N . THR A 1 85 ? -34.975 -10.818 46.495 1.00 91.81 85 THR A N 1
ATOM 645 C CA . THR A 1 85 ? -35.825 -11.424 47.535 1.00 91.81 85 THR A CA 1
ATOM 646 C C . THR A 1 85 ? -35.441 -10.938 48.931 1.00 91.81 85 THR A C 1
ATOM 648 O O . THR A 1 85 ? -36.313 -10.612 49.730 1.00 91.81 85 THR A O 1
ATOM 651 N N . VAL A 1 86 ? -34.140 -10.883 49.233 1.00 91.81 86 VAL A N 1
ATOM 652 C CA . VAL A 1 86 ? -33.642 -10.501 50.566 1.00 91.81 86 VAL A CA 1
ATOM 653 C C . VAL A 1 86 ? -33.825 -9.006 50.825 1.00 91.81 86 VAL A C 1
ATOM 655 O O . VAL A 1 86 ? -34.210 -8.616 51.924 1.00 91.81 86 VAL A O 1
ATOM 658 N N . TYR A 1 87 ? -33.576 -8.166 49.819 1.00 90.38 87 TYR A N 1
ATOM 659 C CA . TYR A 1 87 ? -33.563 -6.707 49.965 1.00 90.38 87 TYR A CA 1
ATOM 660 C C . TYR A 1 87 ? -34.797 -6.029 49.359 1.00 90.38 87 TYR A C 1
ATOM 662 O O . TYR A 1 87 ? -34.718 -4.924 48.818 1.00 90.38 87 TYR A O 1
ATOM 670 N N . GLN A 1 88 ? -35.959 -6.679 49.448 1.00 90.94 88 GLN A N 1
ATOM 671 C CA . GLN A 1 88 ? -37.215 -6.096 48.986 1.00 90.94 88 GLN A CA 1
ATOM 672 C C . GLN A 1 88 ? -37.518 -4.783 49.731 1.00 90.94 88 GLN A C 1
ATOM 674 O O . GLN A 1 88 ? -37.382 -4.688 50.949 1.00 90.94 88 GLN A O 1
ATOM 679 N N . GLY A 1 89 ? -37.920 -3.752 48.987 1.00 87.12 89 GLY A N 1
ATOM 680 C CA . GLY A 1 89 ? -38.168 -2.410 49.515 1.00 87.12 89 GLY A CA 1
ATOM 681 C C . GLY A 1 89 ? -36.907 -1.576 49.764 1.00 87.12 89 GLY A C 1
ATOM 682 O O . GLY A 1 89 ? -37.030 -0.418 50.159 1.00 87.12 89 GLY A O 1
ATOM 683 N N . GLN A 1 90 ? -35.708 -2.115 49.517 1.00 90.44 90 GLN A N 1
ATOM 684 C CA . GLN A 1 90 ? -34.443 -1.386 49.638 1.00 90.44 90 GLN A CA 1
ATOM 685 C C . GLN A 1 90 ? -33.869 -1.034 48.262 1.00 90.44 90 GLN A C 1
ATOM 687 O O . GLN A 1 90 ? -34.244 -1.611 47.237 1.00 90.44 90 GLN A O 1
ATOM 692 N N . ALA A 1 91 ? -32.978 -0.044 48.241 1.00 89.50 91 ALA A N 1
ATOM 693 C CA . ALA A 1 91 ? -32.327 0.414 47.023 1.00 89.50 91 ALA A CA 1
ATOM 694 C C . ALA A 1 91 ? -31.075 -0.426 46.726 1.00 89.50 91 ALA A C 1
ATOM 696 O O . ALA A 1 91 ? -30.248 -0.632 47.613 1.00 89.50 91 ALA A O 1
ATOM 697 N N . ILE A 1 92 ? -30.950 -0.913 45.491 1.00 90.19 92 ILE A N 1
ATOM 698 C CA . ILE A 1 92 ? -29.796 -1.686 45.018 1.00 90.19 92 ILE A CA 1
ATOM 699 C C . ILE A 1 92 ? -28.981 -0.785 44.087 1.00 90.19 92 ILE A C 1
ATOM 701 O O . ILE A 1 92 ? -29.402 -0.551 42.952 1.00 90.19 92 ILE A O 1
ATOM 705 N N . PRO A 1 93 ? -27.821 -0.271 44.524 1.00 91.06 93 PRO A N 1
ATOM 706 C CA . PRO A 1 93 ? -27.002 0.577 43.675 1.00 91.06 93 PRO A CA 1
ATOM 707 C C . PRO A 1 93 ? -26.342 -0.239 42.558 1.00 91.06 93 PRO A C 1
ATOM 709 O O . PRO A 1 93 ? -25.661 -1.239 42.794 1.00 91.06 93 PRO A O 1
ATOM 712 N N . HIS A 1 94 ? -26.535 0.220 41.323 1.00 90.94 94 HIS A N 1
ATOM 713 C CA . HIS A 1 94 ? -25.807 -0.252 40.152 1.00 90.94 94 HIS A CA 1
ATOM 714 C C . HIS A 1 94 ? -24.680 0.744 39.885 1.00 90.94 94 HIS A C 1
ATOM 716 O O . HIS A 1 94 ? -24.931 1.930 39.662 1.00 90.94 94 HIS A O 1
ATOM 722 N N . VAL A 1 95 ? -23.446 0.265 39.927 1.00 90.31 95 VAL A N 1
ATOM 723 C CA . VAL A 1 95 ? -22.223 1.057 39.820 1.00 90.31 95 VAL A CA 1
ATOM 724 C C . VAL A 1 95 ? -21.542 0.730 38.496 1.00 90.31 95 VAL A C 1
ATOM 726 O O . VAL A 1 95 ? -21.475 -0.434 38.108 1.00 90.31 95 VAL A O 1
ATOM 729 N N . LEU A 1 96 ? -21.051 1.749 37.795 1.00 87.31 96 LEU A N 1
ATOM 730 C CA . LEU A 1 96 ? -20.266 1.599 36.573 1.00 87.31 96 LEU A CA 1
ATOM 731 C C . LEU A 1 96 ? -18.933 2.322 36.763 1.00 87.31 96 LEU A C 1
ATOM 733 O O . LEU A 1 96 ? -18.927 3.519 37.033 1.00 87.31 96 LEU A O 1
ATOM 737 N N . ASP A 1 97 ? -17.821 1.594 36.654 1.00 83.56 97 ASP A N 1
ATOM 738 C CA . ASP A 1 97 ? -16.461 2.135 36.824 1.00 83.56 97 ASP A CA 1
ATOM 739 C C . ASP A 1 97 ? -1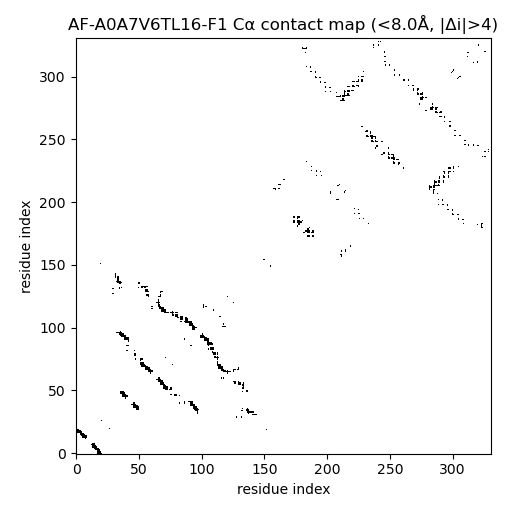6.268 2.918 38.153 1.00 83.56 97 ASP A C 1
ATOM 741 O O . ASP A 1 97 ? -15.507 3.879 38.230 1.00 83.56 97 ASP A O 1
ATOM 745 N N . GLY A 1 98 ? -16.963 2.503 39.222 1.00 82.44 98 GLY A N 1
ATOM 746 C CA . GLY A 1 98 ? -16.882 3.107 40.562 1.00 82.44 98 GLY A CA 1
ATOM 747 C C . GLY A 1 98 ? -17.906 4.212 40.859 1.00 82.44 98 GLY A C 1
ATOM 748 O O . GLY A 1 98 ? -18.086 4.560 42.026 1.00 82.44 98 GLY A O 1
ATOM 749 N N . GLU A 1 99 ? -18.637 4.708 39.856 1.00 86.06 99 GLU A N 1
ATOM 750 C CA . GLU A 1 99 ? -19.686 5.721 40.030 1.00 86.06 99 GLU A CA 1
ATOM 751 C C . GLU A 1 99 ? -21.090 5.100 40.054 1.00 86.06 99 GLU A C 1
ATOM 753 O O . GLU A 1 99 ? -21.395 4.171 39.303 1.00 86.06 99 GLU A O 1
ATOM 758 N N . ILE A 1 100 ? -21.977 5.609 40.918 1.00 87.50 100 ILE A N 1
ATOM 759 C CA . ILE A 1 100 ? -23.367 5.135 40.989 1.00 87.50 100 ILE A CA 1
ATOM 760 C C . ILE A 1 100 ? -24.102 5.576 39.723 1.00 87.50 100 ILE A C 1
ATOM 762 O O . ILE A 1 100 ? -24.390 6.756 39.540 1.00 87.50 100 ILE A O 1
ATOM 766 N N . LEU A 1 101 ? -24.453 4.609 38.880 1.00 87.25 101 LEU A N 1
ATOM 767 C CA . LEU A 1 101 ? -25.206 4.837 37.653 1.00 87.25 101 LEU A CA 1
ATOM 768 C C . LEU A 1 101 ? -26.695 5.032 37.959 1.00 87.25 101 LEU A C 1
ATOM 770 O O . LEU A 1 101 ? -27.309 6.005 37.526 1.00 87.25 101 LEU A O 1
ATOM 774 N N . VAL A 1 102 ? -27.284 4.094 38.706 1.00 88.69 102 VAL A N 1
ATOM 775 C CA . VAL A 1 102 ? -28.679 4.150 39.166 1.00 88.69 102 VAL A CA 1
ATOM 776 C C . VAL A 1 102 ? -28.812 3.503 40.540 1.00 88.69 102 VAL A C 1
ATOM 778 O O . VAL A 1 102 ? -28.030 2.628 40.901 1.00 88.69 102 VAL A O 1
ATOM 781 N N . ASN A 1 103 ? -29.834 3.908 41.292 1.00 89.06 103 ASN A N 1
ATOM 782 C CA . ASN A 1 103 ? -30.145 3.328 42.597 1.00 89.06 103 ASN A CA 1
ATOM 783 C C . ASN A 1 103 ? -31.641 2.961 42.703 1.00 89.06 103 ASN A C 1
ATOM 785 O O . ASN A 1 103 ? -32.398 3.646 43.396 1.00 89.06 103 ASN A O 1
ATOM 789 N N . PRO A 1 104 ? -32.113 1.963 41.928 1.00 87.69 104 PRO A N 1
ATOM 790 C CA . PRO A 1 104 ? -33.510 1.543 41.931 1.00 87.69 104 PRO A CA 1
ATOM 791 C C . PRO A 1 104 ? -33.905 0.855 43.241 1.00 87.69 104 PRO A C 1
ATOM 793 O O . PRO A 1 104 ? -33.132 0.097 43.824 1.00 87.69 104 PRO A O 1
ATOM 796 N N . VAL A 1 105 ? -35.151 1.072 43.665 1.00 89.06 105 VAL A N 1
ATOM 797 C CA . VAL A 1 105 ? -35.762 0.351 44.789 1.00 89.06 105 VAL A CA 1
ATOM 798 C C . VAL A 1 105 ? -36.390 -0.942 44.285 1.00 89.06 105 VAL A C 1
ATOM 800 O O . VAL A 1 105 ? -37.165 -0.930 43.326 1.00 89.06 105 VAL A O 1
ATOM 803 N N . VAL A 1 106 ? -36.089 -2.055 44.950 1.00 89.00 106 VAL A N 1
ATOM 804 C CA . VAL A 1 106 ? -36.654 -3.364 44.609 1.00 89.00 106 VAL A CA 1
ATOM 805 C C . VAL A 1 106 ? -38.110 -3.437 45.046 1.00 89.00 106 VAL A C 1
ATOM 807 O O . VAL A 1 106 ? -38.413 -3.382 46.234 1.00 89.00 106 VAL A O 1
ATOM 810 N N . GLN A 1 107 ? -39.025 -3.604 44.094 1.00 85.06 107 GLN A N 1
ATOM 811 C CA . GLN A 1 107 ? -40.459 -3.715 44.387 1.00 85.06 107 GLN A CA 1
ATOM 812 C C . GLN A 1 107 ? -40.871 -5.145 44.770 1.00 85.06 107 G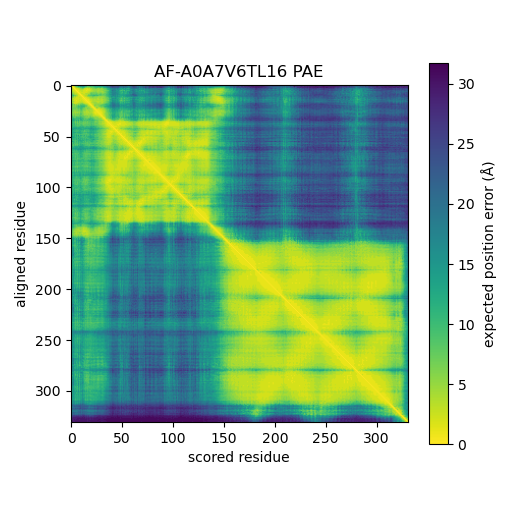LN A C 1
ATOM 814 O O . GLN A 1 107 ? -41.769 -5.341 45.589 1.00 85.06 107 GLN A O 1
ATOM 819 N N . GLY A 1 108 ? -40.187 -6.151 44.224 1.00 85.50 108 GLY A N 1
ATOM 820 C CA . GLY A 1 108 ? -40.429 -7.557 44.518 1.00 85.50 108 GLY A CA 1
ATOM 821 C C . GLY A 1 108 ? -39.355 -8.474 43.929 1.00 85.50 108 GLY A C 1
ATOM 822 O O . GLY A 1 108 ? -38.470 -7.991 43.217 1.00 85.50 108 GLY A O 1
ATOM 823 N N . PRO A 1 109 ? -39.422 -9.783 44.220 1.00 87.62 109 PRO A N 1
ATOM 824 C CA . PRO A 1 109 ? -38.460 -10.762 43.723 1.00 87.62 109 PRO A CA 1
ATOM 825 C C . PRO A 1 109 ? -38.477 -10.867 42.194 1.00 87.62 109 PRO A C 1
ATOM 827 O O . PRO A 1 109 ? -39.525 -11.123 41.598 1.00 87.62 109 PRO A O 1
ATOM 830 N N . ILE A 1 110 ? -37.311 -10.731 41.559 1.00 88.25 110 ILE A N 1
ATOM 831 C CA . ILE A 1 110 ? -37.153 -10.879 40.106 1.00 88.25 110 ILE A CA 1
ATOM 832 C C . ILE A 1 110 ? -36.506 -12.235 39.824 1.00 88.25 110 ILE A C 1
ATOM 834 O O . ILE A 1 110 ? -35.312 -12.424 40.041 1.00 88.25 110 ILE A O 1
ATOM 838 N N . THR A 1 111 ? -37.304 -13.200 39.365 1.00 89.19 111 THR A N 1
ATOM 839 C CA . THR A 1 111 ? -36.873 -14.601 39.172 1.00 89.19 111 THR A CA 1
ATOM 840 C C . THR A 1 111 ? -36.682 -14.998 37.709 1.00 89.19 111 THR A C 1
ATOM 842 O O . THR A 1 111 ? -36.130 -16.060 37.428 1.00 89.19 111 THR A O 1
ATOM 845 N N . ASP A 1 112 ? -37.096 -14.148 36.772 1.00 87.25 112 ASP A N 1
ATOM 846 C CA . ASP A 1 112 ? -37.052 -14.401 35.328 1.00 87.25 112 ASP A CA 1
ATOM 847 C C . ASP A 1 112 ? -35.680 -14.113 34.692 1.00 87.25 112 ASP A C 1
ATOM 849 O O . ASP A 1 112 ? -35.488 -14.355 33.500 1.00 87.25 112 ASP A O 1
ATOM 853 N N . GLY A 1 113 ? -34.722 -13.613 35.480 1.00 85.38 113 GLY A N 1
ATOM 854 C CA . GLY A 1 113 ? -33.371 -13.288 35.023 1.00 85.38 113 GLY A CA 1
ATOM 855 C C . GLY A 1 113 ? -33.303 -12.070 34.103 1.00 85.38 113 GLY A C 1
ATOM 856 O O . GLY A 1 113 ? -32.278 -11.870 33.447 1.00 85.38 113 GLY A O 1
ATOM 857 N N . LYS A 1 114 ? -34.364 -11.256 34.043 1.00 89.88 114 LYS A N 1
ATOM 858 C CA . LYS A 1 114 ? -34.421 -10.048 33.218 1.00 89.88 114 LYS A CA 1
ATOM 859 C C . LYS A 1 114 ? -34.477 -8.816 34.105 1.00 89.88 114 LYS A C 1
ATOM 861 O O . LYS A 1 114 ? -35.259 -8.732 35.043 1.00 89.88 114 LYS A O 1
ATOM 866 N N . GLY A 1 115 ? -33.628 -7.845 33.804 1.00 87.06 115 GLY A N 1
ATOM 867 C CA . GLY A 1 115 ? -33.571 -6.573 34.509 1.00 87.06 115 GLY A CA 1
ATOM 868 C C . GLY A 1 115 ? -33.824 -5.406 33.569 1.00 87.06 115 GLY A C 1
ATOM 869 O O . GLY A 1 115 ? -33.580 -5.481 32.364 1.00 87.06 115 GLY A O 1
ATOM 870 N N . GLN A 1 116 ? -34.274 -4.292 34.136 1.00 89.00 116 GLN A N 1
ATOM 871 C CA . GLN A 1 116 ? -34.362 -3.027 33.421 1.00 89.00 116 GLN A CA 1
ATOM 872 C C . GLN A 1 116 ? -33.635 -1.943 34.212 1.00 89.00 116 GLN A C 1
ATOM 874 O O . GLN A 1 116 ? -33.993 -1.628 35.343 1.00 89.00 116 GLN A O 1
ATOM 879 N N . ILE A 1 117 ? -32.600 -1.367 33.605 1.00 88.38 117 ILE A N 1
ATOM 880 C CA . ILE A 1 117 ? -31.870 -0.225 34.145 1.00 88.38 117 ILE A CA 1
ATOM 881 C C . ILE A 1 117 ? -32.614 1.029 33.686 1.00 88.38 117 ILE A C 1
ATOM 883 O O . ILE A 1 117 ? -32.512 1.456 32.531 1.00 88.38 117 ILE A O 1
ATOM 887 N N . THR A 1 118 ? -33.416 1.585 34.591 1.00 86.56 118 THR A N 1
ATOM 888 C CA . THR A 1 118 ? -34.203 2.803 34.369 1.00 86.56 118 THR A CA 1
ATOM 889 C C . THR A 1 118 ? -33.516 4.010 34.995 1.00 86.56 118 THR A C 1
ATOM 891 O O . THR A 1 118 ? -33.123 3.963 36.159 1.00 86.56 118 THR A O 1
ATOM 894 N N . GLY A 1 119 ? -33.431 5.111 34.253 1.00 82.25 119 GLY A N 1
ATOM 895 C CA . GLY A 1 119 ? -32.827 6.364 34.701 1.00 82.25 119 GLY A CA 1
ATOM 896 C C . GLY A 1 119 ? -33.293 7.535 33.840 1.00 82.25 119 GLY A C 1
ATOM 897 O O . GLY A 1 119 ? -34.123 7.372 32.945 1.00 82.25 119 GLY A O 1
ATOM 898 N N . ARG A 1 120 ? -32.767 8.736 34.097 1.00 82.44 120 ARG A N 1
ATOM 899 C CA . ARG A 1 120 ? -33.017 9.918 33.252 1.00 82.44 120 ARG A CA 1
ATOM 900 C C . ARG A 1 120 ? -32.069 9.913 32.050 1.00 82.44 120 ARG A C 1
ATOM 902 O O . ARG A 1 120 ? -31.299 10.847 31.884 1.00 82.44 120 ARG A O 1
ATOM 909 N N . PHE A 1 121 ? -32.117 8.847 31.255 1.00 86.25 121 PHE A N 1
ATOM 910 C CA . PHE A 1 121 ? -31.258 8.690 30.084 1.00 86.25 121 PHE A CA 1
ATOM 911 C C . PHE A 1 121 ? -31.885 9.329 28.846 1.00 86.25 121 PHE A C 1
ATOM 913 O O . PHE A 1 121 ? -33.092 9.208 28.606 1.00 86.25 121 PHE A O 1
ATOM 920 N N . SER A 1 122 ? -31.052 9.942 28.014 1.00 89.88 122 SER A N 1
ATOM 921 C CA . SER A 1 122 ? -31.394 10.190 26.615 1.00 89.88 122 SER A CA 1
ATOM 922 C C . SER A 1 122 ? -31.379 8.881 25.806 1.00 89.88 122 SER A C 1
ATOM 924 O O . SER A 1 122 ? -30.874 7.846 26.249 1.00 89.88 122 SER A O 1
ATOM 926 N N . VAL A 1 123 ? -31.949 8.903 24.595 1.00 87.88 123 VAL A N 1
ATOM 927 C CA . VAL A 1 123 ? -31.931 7.734 23.694 1.00 87.88 123 VAL A CA 1
ATOM 928 C C . VAL A 1 123 ? -30.492 7.332 23.353 1.00 87.88 123 VAL A C 1
ATOM 930 O O . VAL A 1 123 ? -30.177 6.141 23.343 1.00 87.88 123 VAL A O 1
ATOM 933 N N . ASP A 1 124 ? -29.622 8.314 23.116 1.00 83.62 124 ASP A N 1
ATOM 934 C CA . ASP A 1 124 ? -28.222 8.082 22.763 1.00 83.62 124 ASP A CA 1
ATOM 935 C C . ASP A 1 124 ? -27.408 7.565 23.957 1.00 83.62 124 ASP A C 1
ATOM 937 O O . ASP A 1 124 ? -26.637 6.618 23.804 1.00 83.62 124 ASP A O 1
ATOM 941 N N . GLU A 1 125 ? -27.638 8.089 25.165 1.00 85.81 125 GLU A N 1
ATOM 942 C CA . GLU A 1 125 ? -27.007 7.585 26.395 1.00 85.81 125 GLU A CA 1
ATOM 943 C C . GLU A 1 125 ? -27.384 6.130 26.676 1.00 85.81 125 GLU A C 1
ATOM 945 O O . GLU A 1 125 ? -26.508 5.300 26.915 1.00 85.81 125 GLU A O 1
ATOM 950 N N . ALA A 1 126 ? -28.675 5.791 26.594 1.00 87.50 126 ALA A N 1
ATOM 951 C CA . ALA A 1 126 ? -29.140 4.424 26.814 1.00 87.50 126 ALA A CA 1
ATOM 952 C C . ALA A 1 126 ? -28.591 3.458 25.749 1.00 87.50 126 ALA A C 1
ATOM 954 O O . ALA A 1 126 ? -28.239 2.317 26.055 1.00 87.50 126 ALA A O 1
ATOM 955 N N . LYS A 1 127 ? -28.469 3.913 24.495 1.00 86.69 127 LYS A N 1
ATOM 956 C CA . LYS A 1 127 ? -27.860 3.133 23.413 1.00 86.69 127 LYS A CA 1
ATOM 957 C C . LYS A 1 127 ? -26.375 2.876 23.673 1.00 86.69 127 LYS A C 1
ATOM 959 O O . LYS A 1 127 ? -25.937 1.735 23.544 1.00 86.69 127 LYS A O 1
ATOM 964 N N . ASN A 1 128 ? -25.620 3.904 24.056 1.00 83.25 128 ASN A N 1
ATOM 965 C CA . ASN A 1 128 ? -24.193 3.779 24.355 1.00 83.25 128 ASN A CA 1
ATOM 966 C C . ASN A 1 128 ? -23.957 2.884 25.576 1.00 83.25 128 ASN A C 1
ATOM 968 O O . ASN A 1 128 ? -23.110 1.997 25.524 1.00 83.25 128 ASN A O 1
ATOM 972 N N . LEU A 1 129 ? -24.764 3.037 26.629 1.00 85.88 129 LEU A N 1
ATOM 973 C CA . LEU A 1 129 ? -24.713 2.174 27.807 1.00 85.88 129 LEU A CA 1
ATOM 974 C C . LEU A 1 129 ? -24.986 0.707 27.448 1.00 85.88 129 LEU A C 1
ATOM 976 O O . LEU A 1 129 ? -24.251 -0.171 27.886 1.00 85.88 129 LEU A O 1
ATOM 980 N N . ALA A 1 130 ? -25.989 0.424 26.612 1.00 86.38 130 ALA A N 1
ATOM 981 C CA . ALA A 1 130 ? -26.261 -0.940 26.158 1.00 86.38 130 ALA A CA 1
ATOM 982 C C . ALA A 1 130 ? -25.072 -1.548 25.391 1.00 86.38 130 ALA A C 1
ATOM 984 O O . ALA A 1 130 ? -24.746 -2.716 25.591 1.00 86.38 130 ALA A O 1
ATOM 985 N N . VAL A 1 131 ? -24.397 -0.758 24.545 1.00 84.06 131 VAL A N 1
ATOM 986 C CA . VAL A 1 131 ? -23.189 -1.198 23.827 1.00 84.06 131 VAL A CA 1
ATOM 987 C C . VAL A 1 131 ? -22.041 -1.484 24.797 1.00 84.06 131 VAL A C 1
ATOM 989 O O . VAL A 1 131 ? -21.408 -2.529 24.668 1.00 84.06 131 VAL A O 1
ATOM 992 N N . LEU A 1 132 ? -21.807 -0.608 25.779 1.00 82.00 132 LEU A N 1
ATOM 993 C CA . LEU A 1 132 ? -20.763 -0.781 26.795 1.00 82.00 132 LEU A CA 1
ATOM 994 C C . LEU A 1 132 ? -20.994 -2.042 27.638 1.00 82.00 132 LEU A C 1
ATOM 996 O O . LEU A 1 132 ? -20.095 -2.864 27.774 1.00 82.00 132 LEU A O 1
ATOM 1000 N N . LEU A 1 133 ? -22.216 -2.242 28.139 1.00 84.38 133 LEU A N 1
ATOM 1001 C CA . LEU A 1 133 ? -22.564 -3.419 28.941 1.00 84.38 133 LEU A CA 1
ATOM 1002 C C . LEU A 1 133 ? -22.469 -4.723 28.140 1.00 84.38 133 LEU A C 1
ATOM 1004 O O . LEU A 1 133 ? -22.076 -5.751 28.683 1.00 84.38 133 LEU A O 1
ATOM 1008 N N . LYS A 1 134 ? -22.799 -4.682 26.844 1.00 81.25 134 LYS A N 1
ATOM 1009 C CA . LYS A 1 134 ? -22.708 -5.840 25.948 1.00 81.25 134 LYS A CA 1
ATOM 1010 C C . LYS A 1 134 ? -21.273 -6.187 25.557 1.00 81.25 134 LYS A C 1
ATOM 1012 O O . LYS A 1 134 ? -20.972 -7.358 25.345 1.00 81.25 134 LYS A O 1
ATOM 1017 N N . ALA A 1 135 ? -20.406 -5.186 25.423 1.00 73.12 135 ALA A N 1
ATOM 1018 C CA . ALA A 1 135 ? -18.990 -5.403 25.143 1.00 73.12 135 ALA A CA 1
ATOM 1019 C C . ALA A 1 135 ? -18.275 -6.114 26.308 1.00 73.12 135 ALA A C 1
ATOM 1021 O O . ALA A 1 135 ? -17.251 -6.760 26.082 1.00 73.12 135 ALA A O 1
ATOM 1022 N N . GLY A 1 136 ? -18.850 -6.046 27.515 1.00 68.75 136 GLY A N 1
ATOM 1023 C CA . GLY A 1 136 ? -18.266 -6.590 28.733 1.00 68.75 136 GLY A CA 1
ATOM 1024 C C . GLY A 1 136 ? -17.138 -5.707 29.255 1.00 68.75 136 GLY A C 1
ATOM 1025 O O . GLY A 1 136 ? -16.710 -4.756 28.597 1.00 68.75 136 GLY A O 1
ATOM 1026 N N . SER A 1 137 ? -16.654 -6.011 30.458 1.00 66.31 137 SER A N 1
ATOM 1027 C CA . SER A 1 137 ? -15.563 -5.236 31.028 1.00 66.31 137 SER A CA 1
ATOM 1028 C C . SER A 1 137 ? -14.235 -5.547 30.341 1.00 66.31 137 SER A C 1
ATOM 1030 O O . SER A 1 137 ? -13.904 -6.703 30.062 1.00 66.31 137 SER A O 1
ATOM 1032 N N . LEU A 1 138 ? -13.434 -4.513 30.090 1.00 64.56 138 LEU A N 1
ATOM 1033 C CA . LEU A 1 138 ? -12.055 -4.715 29.663 1.00 64.56 138 LEU A CA 1
ATOM 1034 C C . LEU A 1 138 ? -11.260 -5.347 30.825 1.00 64.56 138 LEU A C 1
ATOM 1036 O O . LEU A 1 138 ? -11.329 -4.857 31.954 1.00 64.56 138 LEU A O 1
ATOM 1040 N N . PRO A 1 139 ? -10.470 -6.410 30.581 1.00 63.50 139 PRO A N 1
ATOM 1041 C CA . PRO A 1 139 ? -9.726 -7.100 31.638 1.00 63.50 139 PRO A CA 1
ATOM 1042 C C . PRO A 1 139 ? -8.572 -6.265 32.210 1.00 63.50 139 PRO A C 1
ATOM 1044 O O . PRO A 1 139 ? -8.016 -6.614 33.248 1.00 63.50 139 PRO A O 1
ATOM 1047 N N . VAL A 1 140 ? -8.187 -5.183 31.526 1.00 68.75 140 VAL A N 1
ATOM 1048 C CA . VAL A 1 140 ? -7.107 -4.275 31.920 1.00 68.75 140 VAL A CA 1
ATOM 1049 C C . VAL A 1 140 ? -7.464 -2.830 31.553 1.00 68.75 140 VAL A C 1
ATOM 1051 O O . VAL A 1 140 ? -8.088 -2.618 30.508 1.00 68.75 140 VAL A O 1
ATOM 1054 N N . PRO A 1 141 ? -7.057 -1.835 32.363 1.00 68.25 141 PRO A N 1
ATOM 1055 C CA . PRO A 1 141 ? -7.196 -0.431 31.996 1.00 68.25 141 PRO A CA 1
ATOM 1056 C C . PRO A 1 141 ? -6.334 -0.128 30.763 1.00 68.25 141 PRO A C 1
ATOM 1058 O O . PRO A 1 141 ? -5.205 -0.609 30.642 1.00 68.25 141 PRO A O 1
ATOM 1061 N N . MET A 1 142 ? -6.882 0.651 29.832 1.00 73.81 142 MET A N 1
ATOM 1062 C CA . MET A 1 142 ? -6.239 1.002 28.566 1.00 73.81 142 MET A CA 1
ATOM 1063 C C . MET A 1 142 ? -6.003 2.511 28.521 1.00 73.81 142 MET A C 1
ATOM 1065 O O . MET A 1 142 ? -6.928 3.289 28.730 1.00 73.81 142 MET A O 1
ATOM 1069 N N . GLU A 1 143 ? -4.780 2.923 28.197 1.00 77.38 143 GLU A N 1
ATOM 1070 C CA . GLU A 1 143 ? -4.436 4.328 27.968 1.00 77.38 143 GLU A CA 1
ATOM 1071 C C . GLU A 1 143 ? -4.246 4.597 26.472 1.00 77.38 143 GLU A C 1
ATOM 1073 O O . GLU A 1 143 ? -3.660 3.793 25.736 1.00 77.38 143 GLU A O 1
ATOM 1078 N N . VAL A 1 144 ? -4.723 5.752 26.008 1.00 79.25 144 VAL A N 1
ATOM 1079 C CA . VAL A 1 144 ? -4.566 6.165 24.611 1.00 79.25 144 VAL A CA 1
ATOM 1080 C C . VAL A 1 144 ? -3.149 6.702 24.400 1.00 79.25 144 VAL A C 1
ATOM 1082 O O . VAL A 1 144 ? -2.825 7.805 24.825 1.00 79.25 144 VAL A O 1
ATOM 1085 N N . MET A 1 145 ? -2.298 5.921 23.728 1.00 79.00 145 MET A N 1
ATOM 1086 C CA . MET A 1 145 ? -0.892 6.291 23.501 1.00 79.00 145 MET A CA 1
ATOM 1087 C C . MET A 1 145 ? -0.677 7.285 22.354 1.00 79.00 145 MET A C 1
ATOM 1089 O O . MET A 1 145 ? 0.194 8.145 22.436 1.00 79.00 145 MET A O 1
ATOM 1093 N N . GLU A 1 146 ? -1.397 7.124 21.243 1.00 75.56 146 GLU A N 1
ATOM 1094 C CA . GLU A 1 146 ? -1.194 7.930 20.036 1.00 75.56 146 GLU A CA 1
ATOM 1095 C C . GLU A 1 146 ? -2.497 8.020 19.242 1.00 75.56 146 GLU A C 1
ATOM 1097 O O . GLU A 1 146 ? -3.185 7.018 19.041 1.00 75.56 146 GLU A O 1
ATOM 1102 N N . ILE A 1 147 ? -2.811 9.225 18.760 1.00 73.25 147 ILE A N 1
ATOM 1103 C CA . ILE A 1 147 ? -3.984 9.495 17.929 1.00 73.25 147 ILE A CA 1
ATOM 1104 C C . ILE A 1 147 ? -3.500 10.032 16.586 1.00 73.25 147 ILE A C 1
ATOM 1106 O O . ILE A 1 147 ? -2.785 11.031 16.517 1.00 73.25 147 ILE A O 1
ATOM 1110 N N . ARG A 1 148 ? -3.925 9.387 15.496 1.00 70.88 148 ARG A N 1
ATOM 1111 C CA . ARG A 1 148 ? -3.719 9.892 14.135 1.00 70.88 148 ARG A CA 1
ATOM 1112 C C . ARG A 1 148 ? -5.056 10.065 13.443 1.00 70.88 148 ARG A C 1
ATOM 1114 O O . ARG A 1 148 ? -5.735 9.086 13.150 1.00 70.88 148 ARG A O 1
ATOM 1121 N N . ASN A 1 149 ? -5.409 11.316 13.159 1.00 69.56 149 ASN A N 1
ATOM 1122 C CA . ASN A 1 149 ? -6.551 11.637 12.316 1.00 69.56 149 ASN A CA 1
ATOM 1123 C C . ASN A 1 149 ? -6.100 11.783 10.862 1.00 69.56 149 ASN A C 1
ATOM 1125 O O . ASN A 1 149 ? -5.212 12.583 10.569 1.00 69.56 149 ASN A O 1
ATOM 1129 N N . VAL A 1 150 ? -6.743 11.060 9.950 1.00 67.56 150 VAL A N 1
ATOM 1130 C CA . VAL A 1 150 ? -6.635 11.343 8.519 1.00 67.56 150 VAL A CA 1
ATOM 1131 C C . VAL A 1 150 ? -8.038 11.625 8.009 1.00 67.56 150 VAL A C 1
ATOM 1133 O O . VAL A 1 150 ? -8.839 10.713 7.819 1.00 67.56 150 VAL A O 1
ATOM 1136 N N . GLY A 1 151 ? -8.334 12.909 7.796 1.00 67.25 151 GLY A N 1
ATOM 1137 C CA . GLY A 1 151 ? -9.618 13.331 7.250 1.00 67.25 151 GLY A CA 1
ATOM 1138 C C . GLY A 1 151 ? -9.861 12.709 5.865 1.00 67.25 151 GLY A C 1
ATOM 1139 O O . GLY A 1 151 ? -8.937 12.704 5.041 1.00 67.25 151 GLY A O 1
ATOM 1140 N N . PRO A 1 152 ? -11.082 12.233 5.550 1.00 66.44 152 PRO A N 1
ATOM 1141 C CA . PRO A 1 152 ? -11.386 11.615 4.255 1.00 66.44 152 PRO A CA 1
ATOM 1142 C C . PRO A 1 152 ? -11.060 12.527 3.065 1.00 66.44 152 PRO A C 1
ATOM 1144 O O . PRO A 1 152 ? -10.564 12.070 2.035 1.00 66.44 152 PRO A O 1
ATOM 1147 N N . THR A 1 153 ? -11.278 13.835 3.231 1.00 69.75 153 THR A N 1
ATOM 1148 C CA . THR A 1 153 ? -10.978 14.864 2.228 1.00 69.75 153 THR A CA 1
ATOM 1149 C C . THR A 1 153 ? -9.479 15.009 1.986 1.00 69.75 153 THR A C 1
ATOM 1151 O O . THR A 1 153 ? -9.057 15.045 0.834 1.00 69.75 153 THR A O 1
ATOM 1154 N N . LEU A 1 154 ? -8.661 15.024 3.043 1.00 70.25 154 LEU A N 1
ATOM 1155 C CA . LEU A 1 154 ? -7.198 15.081 2.945 1.00 70.25 154 LEU A CA 1
ATOM 1156 C C . LEU A 1 154 ? -6.632 13.819 2.279 1.00 70.25 154 LEU A C 1
ATOM 1158 O O . LEU A 1 154 ? -5.747 13.921 1.428 1.00 70.25 154 LEU A O 1
ATOM 1162 N N . GLY A 1 155 ? -7.182 12.643 2.600 1.00 74.31 155 GLY A N 1
ATOM 1163 C CA . GLY A 1 155 ? -6.820 11.379 1.955 1.00 74.31 155 GLY A CA 1
ATOM 1164 C C . GLY A 1 155 ? -7.129 11.372 0.454 1.00 74.31 155 GLY A C 1
ATOM 1165 O O . GLY A 1 155 ? -6.234 11.143 -0.362 1.00 74.31 155 GLY A O 1
ATOM 1166 N N . GLN A 1 156 ? -8.369 11.694 0.068 1.00 77.06 156 GLN A N 1
ATOM 1167 C CA . GLN A 1 156 ? -8.768 11.744 -1.345 1.00 77.06 156 GLN A CA 1
ATOM 1168 C C . GLN A 1 156 ? -8.041 12.843 -2.133 1.00 77.06 156 GLN A C 1
ATOM 1170 O O . GLN A 1 156 ? -7.631 12.620 -3.277 1.00 77.06 156 GLN A O 1
ATOM 1175 N N . GLN A 1 157 ? -7.837 14.023 -1.539 1.00 83.19 157 GLN A N 1
ATOM 1176 C CA . GLN A 1 157 ? -7.065 15.091 -2.178 1.00 83.19 157 GLN A CA 1
ATOM 1177 C C . GLN A 1 157 ? -5.609 14.677 -2.396 1.00 83.19 157 GLN A C 1
ATOM 1179 O O . GLN A 1 157 ? -5.053 14.973 -3.450 1.00 83.19 157 GLN A O 1
ATOM 1184 N N . SER A 1 158 ? -5.001 13.955 -1.453 1.00 83.06 158 SER A N 1
ATOM 1185 C CA . SER A 1 158 ? -3.628 13.466 -1.609 1.00 83.06 158 SER A CA 1
ATOM 1186 C C . SER A 1 158 ? -3.532 12.448 -2.742 1.00 83.06 158 SER A C 1
ATOM 1188 O O . SER A 1 158 ? -2.708 12.615 -3.636 1.00 83.06 158 SER A O 1
ATOM 1190 N N . ILE A 1 159 ? -4.433 11.458 -2.778 1.00 81.69 159 ILE A N 1
ATOM 1191 C CA . ILE A 1 159 ? -4.463 10.448 -3.848 1.00 81.69 159 ILE A CA 1
ATOM 1192 C C . ILE A 1 159 ? -4.652 11.110 -5.219 1.00 81.69 159 ILE A C 1
ATOM 1194 O O . ILE A 1 159 ? -3.883 10.853 -6.143 1.00 81.69 159 ILE A O 1
ATOM 1198 N N . SER A 1 160 ? -5.636 12.000 -5.358 1.00 85.56 160 SER A N 1
ATOM 1199 C CA . SER A 1 160 ? -5.923 12.655 -6.641 1.00 85.56 160 SER A CA 1
ATOM 1200 C C . SER A 1 160 ? -4.797 13.584 -7.107 1.00 85.56 160 SER A C 1
ATOM 1202 O O . SER A 1 160 ? -4.480 13.599 -8.298 1.00 85.56 160 SER A O 1
ATOM 1204 N N . ARG A 1 161 ? -4.151 14.328 -6.198 1.00 88.00 161 ARG A N 1
ATOM 1205 C CA . ARG A 1 161 ? -2.979 15.160 -6.524 1.00 88.00 161 ARG A CA 1
ATOM 1206 C C . ARG A 1 161 ? -1.782 14.305 -6.933 1.00 88.00 161 ARG A C 1
ATOM 1208 O O . ARG A 1 161 ? -1.155 14.618 -7.942 1.00 88.00 161 ARG A O 1
ATOM 1215 N N . SER A 1 162 ? -1.503 13.217 -6.215 1.00 86.44 162 SER A N 1
ATOM 1216 C CA . SER A 1 162 ? -0.406 12.303 -6.551 1.00 86.44 162 SER A CA 1
ATOM 1217 C C . SER A 1 162 ? -0.628 11.593 -7.885 1.00 86.44 162 SER A C 1
ATOM 1219 O O . SER A 1 162 ? 0.314 11.470 -8.661 1.00 86.44 162 SER A O 1
ATOM 1221 N N . LEU A 1 163 ? -1.865 11.198 -8.203 1.00 86.00 163 LEU A N 1
ATOM 1222 C CA . LEU A 1 163 ? -2.201 10.625 -9.510 1.00 86.00 163 LEU A CA 1
ATOM 1223 C C . LEU A 1 163 ? -2.003 11.637 -10.644 1.00 86.00 163 LEU A C 1
ATOM 1225 O O . LEU A 1 163 ? -1.361 11.314 -11.640 1.00 86.00 163 LEU A O 1
ATOM 1229 N N . LYS A 1 164 ? -2.495 12.876 -10.487 1.00 89.44 164 LYS A N 1
ATOM 1230 C CA . LYS A 1 164 ? -2.280 13.940 -11.484 1.00 89.44 164 LYS A CA 1
ATOM 1231 C C . LYS A 1 164 ? -0.791 14.228 -11.691 1.00 89.44 164 LYS A C 1
ATOM 1233 O O . LYS A 1 164 ? -0.349 14.298 -12.833 1.00 89.44 164 LYS A O 1
ATOM 1238 N N . ALA A 1 165 ? -0.020 14.348 -10.609 1.00 88.62 165 ALA A N 1
ATOM 1239 C CA . ALA A 1 165 ? 1.426 14.549 -10.679 1.00 88.62 165 ALA A CA 1
ATOM 1240 C C . ALA A 1 165 ? 2.137 13.376 -11.376 1.00 88.62 165 ALA A C 1
ATOM 1242 O O . ALA A 1 165 ? 2.999 13.604 -12.220 1.00 88.62 165 ALA A O 1
ATOM 1243 N N . GLY A 1 166 ? 1.735 12.134 -11.083 1.00 88.00 166 GLY A N 1
ATOM 1244 C CA . GLY A 1 166 ? 2.264 10.938 -11.737 1.00 88.00 166 GLY A CA 1
ATOM 1245 C C . GLY A 1 166 ? 2.001 10.918 -13.244 1.00 88.00 166 GLY A C 1
ATOM 1246 O O . GLY A 1 166 ? 2.923 10.675 -14.016 1.00 88.00 166 GLY A O 1
ATOM 1247 N N . ILE A 1 167 ? 0.778 11.244 -13.679 1.00 90.50 167 ILE A N 1
ATOM 1248 C CA . ILE A 1 167 ? 0.422 11.312 -15.108 1.00 90.50 167 ILE A CA 1
ATOM 1249 C C . ILE A 1 167 ? 1.256 12.376 -15.830 1.00 90.50 167 ILE A C 1
ATOM 1251 O O . ILE A 1 167 ? 1.831 12.094 -16.879 1.00 90.50 167 ILE A O 1
ATOM 1255 N N . VAL A 1 168 ? 1.358 13.581 -15.260 1.00 92.81 168 VAL A N 1
ATOM 1256 C CA . VAL A 1 168 ? 2.189 14.654 -15.833 1.00 92.81 168 VAL A CA 1
ATOM 1257 C C . VAL A 1 168 ? 3.654 14.215 -15.914 1.00 92.81 168 VAL A C 1
ATOM 1259 O O . VAL A 1 168 ? 4.289 14.416 -16.945 1.00 92.81 168 VAL A O 1
ATOM 1262 N N . GLY A 1 169 ? 4.173 13.559 -14.872 1.00 91.12 169 GLY A N 1
ATOM 1263 C CA . GLY A 1 169 ? 5.532 13.016 -14.855 1.00 91.12 169 GLY A CA 1
ATOM 1264 C C . GLY A 1 169 ? 5.786 11.990 -15.963 1.00 91.12 169 GLY A C 1
ATOM 1265 O O . GLY A 1 169 ? 6.779 12.105 -16.674 1.00 91.12 169 GLY A O 1
ATOM 1266 N N . ILE A 1 170 ? 4.874 11.033 -16.166 1.00 91.44 170 ILE A N 1
ATOM 1267 C CA . ILE A 1 170 ? 4.983 10.026 -17.237 1.00 91.44 170 ILE A CA 1
ATOM 1268 C C . ILE A 1 170 ? 4.981 10.687 -18.621 1.00 91.44 170 ILE A C 1
ATOM 1270 O O . ILE A 1 170 ? 5.801 10.337 -19.464 1.00 91.44 170 ILE A O 1
ATOM 1274 N N . ILE A 1 171 ? 4.109 11.673 -18.853 1.00 94.25 171 ILE A N 1
ATOM 1275 C CA . ILE A 1 171 ? 4.062 12.396 -20.133 1.00 94.25 171 ILE A CA 1
ATOM 1276 C C . ILE A 1 171 ? 5.387 13.121 -20.398 1.00 94.25 171 ILE A C 1
ATOM 1278 O O . ILE A 1 171 ? 5.914 13.053 -21.507 1.00 94.25 171 ILE A O 1
ATOM 1282 N N . LEU A 1 172 ? 5.952 13.788 -19.388 1.00 94.06 172 LEU A N 1
ATOM 1283 C CA . LEU A 1 172 ? 7.248 14.458 -19.517 1.00 94.06 172 LEU A CA 1
ATOM 1284 C C . LEU A 1 172 ? 8.381 13.467 -19.812 1.00 94.06 172 LEU A C 1
ATOM 1286 O O . LEU A 1 172 ? 9.248 13.769 -20.631 1.00 94.06 172 LEU A O 1
ATOM 1290 N N . ILE A 1 173 ? 8.351 12.282 -19.196 1.00 93.06 173 ILE A N 1
ATOM 1291 C CA . ILE A 1 173 ? 9.296 11.196 -19.477 1.00 93.06 173 ILE A CA 1
ATOM 1292 C C . ILE A 1 173 ? 9.180 10.740 -20.934 1.00 93.06 173 ILE A C 1
ATOM 1294 O O . ILE A 1 173 ? 10.202 10.674 -21.610 1.00 93.06 173 ILE A O 1
ATOM 1298 N N . PHE A 1 174 ? 7.968 10.485 -21.438 1.00 93.31 174 PHE A N 1
ATOM 1299 C CA . PHE A 1 174 ? 7.762 10.077 -22.835 1.00 93.31 174 PHE A CA 1
ATOM 1300 C C . PHE A 1 174 ? 8.290 11.130 -23.810 1.00 93.31 174 PHE A C 1
ATOM 1302 O O . PHE A 1 174 ? 9.030 10.823 -24.742 1.00 93.31 174 PHE A O 1
ATOM 1309 N N . ILE A 1 175 ? 7.981 12.406 -23.561 1.00 94.56 175 ILE A N 1
ATOM 1310 C CA . ILE A 1 175 ? 8.490 13.508 -24.386 1.00 94.56 175 ILE A CA 1
ATOM 1311 C C . ILE A 1 175 ? 10.023 13.535 -24.364 1.00 94.56 175 ILE A C 1
ATOM 1313 O O . ILE A 1 175 ? 10.647 13.665 -25.417 1.00 94.56 175 ILE A O 1
ATOM 1317 N N . TYR A 1 176 ? 10.639 13.394 -23.188 1.00 92.88 176 TYR A N 1
ATOM 1318 C CA . TYR A 1 176 ? 12.094 13.379 -23.047 1.00 92.88 176 TYR A CA 1
ATOM 1319 C C . TYR A 1 176 ? 12.736 12.196 -23.786 1.00 92.88 176 TYR A C 1
ATOM 1321 O O . TYR A 1 176 ? 13.685 12.392 -24.550 1.00 92.88 176 TYR A O 1
ATOM 1329 N N . MET A 1 177 ? 12.201 10.984 -23.611 1.00 90.94 177 MET A N 1
ATOM 1330 C CA . MET A 1 177 ? 12.716 9.773 -24.251 1.00 90.94 177 MET A CA 1
ATOM 1331 C C . MET A 1 177 ? 12.611 9.864 -25.771 1.00 90.94 177 MET A C 1
ATOM 1333 O O . MET A 1 177 ? 13.598 9.621 -26.473 1.00 90.94 177 MET A O 1
ATOM 1337 N N . LEU A 1 178 ? 11.463 10.300 -26.287 1.00 89.94 178 LEU A N 1
ATOM 1338 C CA . LEU A 1 178 ? 11.255 10.491 -27.716 1.00 89.94 178 LEU A CA 1
ATOM 1339 C C . LEU A 1 178 ? 12.166 11.590 -28.291 1.00 89.94 178 LEU A C 1
ATOM 1341 O O . LEU A 1 178 ? 12.754 11.405 -29.357 1.00 89.94 178 LEU A O 1
ATOM 1345 N N . ALA A 1 179 ? 12.336 12.715 -27.591 1.00 90.00 179 ALA A N 1
ATOM 1346 C CA . ALA A 1 179 ? 13.163 13.825 -28.064 1.00 90.00 179 ALA A CA 1
ATOM 1347 C C . ALA A 1 179 ? 14.665 13.489 -28.075 1.00 90.00 179 ALA A C 1
ATOM 1349 O O . ALA A 1 179 ? 15.356 13.777 -29.056 1.00 90.00 179 ALA A O 1
ATOM 1350 N N . TYR A 1 180 ? 15.180 12.867 -27.008 1.00 87.62 180 TYR A N 1
ATOM 1351 C CA . TYR A 1 180 ? 16.613 12.599 -26.850 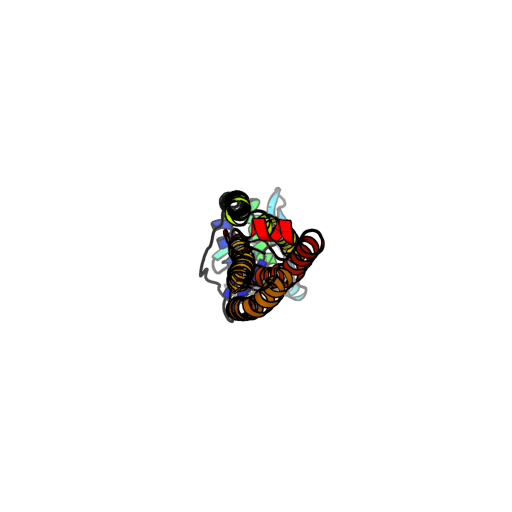1.00 87.62 180 TYR A CA 1
ATOM 1352 C C . TYR A 1 180 ? 17.062 11.305 -27.546 1.00 87.62 180 TYR A C 1
ATOM 1354 O O . TYR A 1 180 ? 18.095 11.272 -28.226 1.00 87.62 180 TYR A O 1
ATOM 1362 N N . TYR A 1 181 ? 16.286 10.227 -27.403 1.00 85.19 181 TYR A N 1
ATOM 1363 C CA . TYR A 1 181 ? 16.634 8.902 -27.924 1.00 85.19 181 TYR A CA 1
ATOM 1364 C C . TYR A 1 181 ? 15.921 8.545 -29.229 1.00 85.19 181 TYR A C 1
ATOM 1366 O O . TYR A 1 181 ? 16.276 7.536 -29.833 1.00 85.19 181 TYR A O 1
ATOM 1374 N N . ARG A 1 182 ? 14.974 9.359 -29.715 1.00 88.69 182 ARG A N 1
ATOM 1375 C CA . ARG A 1 182 ? 14.253 9.141 -30.982 1.00 88.69 182 ARG A CA 1
ATOM 1376 C C . ARG A 1 182 ? 13.607 7.752 -31.042 1.00 88.69 182 ARG A C 1
ATOM 1378 O O . ARG A 1 182 ? 12.698 7.456 -30.277 1.00 88.69 182 ARG A O 1
ATOM 1385 N N . LEU A 1 183 ? 14.077 6.896 -31.950 1.00 84.94 183 LEU A N 1
ATOM 1386 C CA . LEU A 1 183 ? 13.487 5.593 -32.255 1.00 84.94 183 LEU A CA 1
ATOM 1387 C C . LEU A 1 183 ? 13.717 4.573 -31.117 1.00 84.94 183 LEU A C 1
ATOM 1389 O O . LEU A 1 183 ? 12.735 3.988 -30.669 1.00 84.94 183 LEU A O 1
ATOM 1393 N N . PRO A 1 184 ? 14.936 4.426 -30.549 1.00 86.56 184 PRO A N 1
ATOM 1394 C CA . PRO A 1 184 ? 15.116 3.762 -29.252 1.00 86.56 184 PRO A CA 1
ATOM 1395 C C . PRO A 1 184 ? 14.225 4.332 -28.137 1.00 86.56 184 PRO A C 1
ATOM 1397 O O . PRO A 1 184 ? 13.675 3.571 -27.348 1.00 86.56 184 PRO A O 1
ATOM 1400 N N . GLY A 1 185 ? 14.025 5.654 -28.111 1.00 88.25 185 GLY A N 1
ATOM 1401 C CA . GLY A 1 185 ? 13.123 6.321 -27.164 1.00 88.25 185 GLY A CA 1
ATOM 1402 C C . GLY A 1 185 ? 11.686 5.809 -27.250 1.00 88.25 185 GLY A C 1
ATOM 1403 O O . GLY A 1 185 ? 11.123 5.397 -26.243 1.00 88.25 185 GLY A O 1
ATOM 1404 N N . LEU A 1 186 ? 11.140 5.710 -28.465 1.00 90.50 186 LEU A N 1
ATOM 1405 C CA . LEU A 1 186 ? 9.810 5.142 -28.701 1.00 90.50 186 LEU A CA 1
ATOM 1406 C C . LEU A 1 186 ? 9.701 3.688 -28.212 1.00 90.50 186 LEU A C 1
ATOM 1408 O O . LEU A 1 186 ? 8.677 3.286 -27.663 1.00 90.50 186 LEU A O 1
ATOM 1412 N N . VAL A 1 187 ? 10.760 2.891 -28.390 1.00 90.75 187 VAL A N 1
ATOM 1413 C CA . VAL A 1 187 ? 10.799 1.511 -27.882 1.00 90.75 187 VAL A CA 1
ATOM 1414 C C . VAL A 1 187 ? 10.758 1.485 -26.352 1.00 90.75 187 VAL A C 1
ATOM 1416 O O . VAL A 1 187 ? 10.037 0.664 -25.783 1.00 90.75 187 VAL A O 1
ATOM 1419 N N . ALA A 1 188 ? 11.474 2.396 -25.688 1.00 90.56 188 ALA A N 1
ATOM 1420 C CA . ALA A 1 188 ? 11.411 2.536 -24.236 1.00 90.56 188 ALA A CA 1
ATOM 1421 C C . ALA A 1 188 ? 10.021 2.968 -23.752 1.00 90.56 188 ALA A C 1
ATOM 1423 O O . ALA A 1 188 ? 9.553 2.427 -22.756 1.00 90.56 188 ALA A O 1
ATOM 1424 N N . ASP A 1 189 ? 9.329 3.864 -24.458 1.00 93.38 189 ASP A N 1
ATOM 1425 C CA . ASP A 1 189 ? 7.978 4.304 -24.081 1.00 93.38 189 ASP A CA 1
ATOM 1426 C C . ASP A 1 189 ? 6.948 3.168 -24.195 1.00 93.38 189 ASP A C 1
ATOM 1428 O O . ASP A 1 189 ? 6.094 2.991 -23.319 1.00 93.38 189 ASP A O 1
ATOM 1432 N N . ILE A 1 190 ? 7.062 2.332 -25.234 1.00 93.12 190 ILE A N 1
ATOM 1433 C CA . ILE A 1 190 ? 6.243 1.118 -25.378 1.00 93.12 190 ILE A CA 1
ATOM 1434 C C . ILE A 1 190 ? 6.536 0.145 -24.229 1.00 93.12 190 ILE A C 1
ATOM 1436 O O . ILE A 1 190 ? 5.607 -0.360 -23.593 1.00 93.12 190 ILE A O 1
ATOM 1440 N N . ALA A 1 191 ? 7.815 -0.092 -23.922 1.00 92.81 191 ALA A N 1
ATOM 1441 C CA . ALA A 1 191 ? 8.213 -0.955 -22.814 1.00 92.81 191 ALA A CA 1
ATOM 1442 C C . ALA A 1 191 ? 7.734 -0.408 -21.457 1.00 92.81 191 ALA A C 1
ATOM 1444 O O . ALA A 1 191 ? 7.241 -1.179 -20.634 1.00 92.81 191 ALA A O 1
ATOM 1445 N N . LEU A 1 192 ? 7.796 0.911 -21.245 1.00 93.81 192 LEU A N 1
ATOM 1446 C CA . LEU A 1 192 ? 7.323 1.571 -20.028 1.00 93.81 192 LEU A CA 1
ATOM 1447 C C . LEU A 1 192 ? 5.794 1.492 -19.895 1.00 93.81 192 LEU A C 1
ATOM 1449 O O . LEU A 1 192 ? 5.269 1.313 -18.799 1.00 93.81 192 LEU A O 1
ATOM 1453 N N . THR A 1 193 ? 5.064 1.560 -21.008 1.00 94.69 193 THR A N 1
ATOM 1454 C CA . THR A 1 193 ? 3.607 1.359 -21.016 1.00 94.69 193 THR A CA 1
ATOM 1455 C C . THR A 1 193 ? 3.254 -0.065 -20.582 1.00 94.69 193 THR A C 1
ATOM 1457 O O . THR A 1 193 ? 2.413 -0.260 -19.704 1.00 94.69 193 THR A O 1
ATOM 1460 N N . ILE A 1 194 ? 3.941 -1.066 -21.141 1.00 95.06 194 ILE A N 1
ATOM 1461 C CA . ILE A 1 194 ? 3.780 -2.475 -20.753 1.00 95.06 194 ILE A CA 1
ATOM 1462 C C . ILE A 1 194 ? 4.140 -2.667 -19.274 1.00 95.06 194 ILE A C 1
ATOM 1464 O O . ILE A 1 194 ? 3.406 -3.330 -18.544 1.00 95.06 194 ILE A O 1
ATOM 1468 N N . TYR A 1 195 ? 5.219 -2.036 -18.810 1.00 94.94 195 TYR A N 1
ATOM 1469 C CA . TYR A 1 195 ? 5.623 -2.020 -17.407 1.00 94.94 195 TYR A CA 1
ATOM 1470 C C . TYR A 1 195 ? 4.508 -1.513 -16.482 1.00 94.94 195 TYR A C 1
ATOM 1472 O O . TYR A 1 195 ? 4.158 -2.196 -15.518 1.00 94.94 195 TYR A O 1
ATOM 1480 N N . VAL A 1 196 ? 3.910 -0.356 -16.790 1.00 94.31 196 VAL A N 1
ATOM 1481 C CA . VAL A 1 196 ? 2.815 0.222 -15.992 1.00 94.31 196 VAL A CA 1
ATOM 1482 C C . VAL A 1 196 ? 1.639 -0.752 -15.904 1.00 94.31 196 VAL A C 1
ATOM 1484 O O . VAL A 1 196 ? 1.111 -0.978 -14.815 1.00 94.31 196 VAL A O 1
ATOM 1487 N N . VAL A 1 197 ? 1.260 -1.377 -17.023 1.00 95.31 197 VAL A N 1
ATOM 1488 C CA . VAL A 1 197 ? 0.176 -2.371 -17.059 1.00 95.31 197 VAL A CA 1
ATOM 1489 C C . VAL A 1 197 ? 0.511 -3.597 -16.208 1.00 95.31 197 VAL A C 1
ATOM 1491 O O . VAL A 1 197 ? -0.336 -4.047 -15.438 1.00 95.31 197 VAL A O 1
ATOM 1494 N N . ILE A 1 198 ? 1.740 -4.116 -16.296 1.00 94.81 198 ILE A N 1
ATOM 1495 C CA . ILE A 1 198 ? 2.188 -5.270 -15.503 1.00 94.81 198 ILE A CA 1
ATOM 1496 C C . ILE A 1 198 ? 2.137 -4.955 -14.007 1.00 94.81 198 ILE A C 1
ATOM 1498 O O . ILE A 1 198 ? 1.599 -5.752 -13.241 1.00 94.81 198 ILE A O 1
ATOM 1502 N N . VAL A 1 199 ? 2.658 -3.802 -13.577 1.00 93.62 199 VAL A N 1
ATOM 1503 C CA . VAL A 1 199 ? 2.690 -3.438 -12.152 1.00 93.62 199 VAL A CA 1
ATOM 1504 C C . VAL A 1 199 ? 1.278 -3.246 -11.607 1.00 93.62 199 VAL A C 1
ATOM 1506 O O . VAL A 1 199 ? 0.944 -3.825 -10.573 1.00 93.62 199 VAL A O 1
ATOM 1509 N N . LEU A 1 200 ? 0.422 -2.495 -12.308 1.00 92.38 200 LEU A N 1
ATOM 1510 C CA . LEU A 1 200 ? -0.967 -2.291 -11.884 1.00 92.38 200 LEU A CA 1
ATOM 1511 C C . LEU A 1 200 ? -1.761 -3.606 -11.879 1.00 92.38 200 LEU A C 1
ATOM 1513 O O . LEU A 1 200 ? -2.510 -3.866 -10.937 1.00 92.38 200 LEU A O 1
ATOM 1517 N N . GLY A 1 201 ? -1.555 -4.465 -12.881 1.00 94.44 201 GLY A N 1
ATOM 1518 C CA . GLY A 1 201 ? -2.157 -5.797 -12.946 1.00 94.44 201 GLY A CA 1
ATOM 1519 C C . GLY A 1 201 ? -1.703 -6.707 -11.802 1.00 94.44 201 GLY A C 1
ATOM 1520 O O . GLY A 1 201 ? -2.532 -7.357 -11.168 1.00 94.44 201 GLY A O 1
ATOM 1521 N N . ALA A 1 202 ? -0.409 -6.706 -11.473 1.00 93.62 202 ALA A N 1
ATOM 1522 C CA . ALA A 1 202 ? 0.138 -7.470 -10.354 1.00 93.62 202 ALA A CA 1
ATOM 1523 C C . ALA A 1 202 ? -0.391 -6.970 -9.002 1.00 93.62 202 ALA A C 1
ATOM 1525 O O . ALA A 1 202 ? -0.757 -7.776 -8.146 1.00 93.62 202 ALA A O 1
ATOM 1526 N N . MET A 1 203 ? -0.499 -5.650 -8.814 1.00 90.38 203 MET A N 1
ATOM 1527 C CA . MET A 1 203 ? -1.107 -5.073 -7.612 1.00 90.38 203 MET A CA 1
ATOM 1528 C C . MET A 1 203 ? -2.576 -5.481 -7.466 1.00 90.38 203 MET A C 1
ATOM 1530 O O . MET A 1 203 ? -2.995 -5.860 -6.371 1.00 90.38 203 MET A O 1
ATOM 1534 N N . ALA A 1 204 ? -3.343 -5.454 -8.561 1.00 91.25 204 ALA A N 1
ATOM 1535 C CA . ALA A 1 204 ? -4.736 -5.889 -8.568 1.00 91.25 204 ALA A CA 1
ATOM 1536 C C . ALA A 1 204 ? -4.872 -7.388 -8.243 1.00 91.25 204 ALA A C 1
ATOM 1538 O O . ALA A 1 204 ? -5.709 -7.762 -7.420 1.00 91.25 204 ALA A O 1
ATOM 1539 N N . LEU A 1 205 ? -4.012 -8.237 -8.820 1.00 93.00 205 LEU A N 1
ATOM 1540 C CA . LEU A 1 205 ? -3.987 -9.682 -8.571 1.00 93.00 205 LEU A CA 1
ATOM 1541 C C . LEU A 1 205 ? -3.704 -10.004 -7.096 1.00 93.00 205 LEU A C 1
ATOM 1543 O O . LEU A 1 205 ? -4.365 -10.851 -6.499 1.00 93.00 205 LEU A O 1
ATOM 1547 N N . LEU A 1 206 ? -2.748 -9.294 -6.497 1.00 88.25 206 LEU A N 1
ATOM 1548 C CA . LEU A 1 206 ? -2.344 -9.473 -5.102 1.00 88.25 206 LEU A CA 1
ATOM 1549 C C . LEU A 1 206 ? -3.272 -8.760 -4.105 1.00 88.25 206 LEU A C 1
ATOM 1551 O O . LEU A 1 206 ? -3.016 -8.809 -2.902 1.00 88.25 206 LEU A O 1
ATOM 1555 N N . ARG A 1 207 ? -4.330 -8.085 -4.585 1.00 86.25 207 ARG A N 1
ATOM 1556 C CA . ARG A 1 207 ? -5.218 -7.217 -3.785 1.00 86.25 207 ARG A CA 1
ATOM 1557 C C . ARG A 1 207 ? -4.434 -6.221 -2.921 1.00 86.25 207 ARG A C 1
ATOM 1559 O O . ARG A 1 207 ? -4.826 -5.900 -1.799 1.00 86.25 207 ARG A O 1
ATOM 1566 N N . ALA A 1 208 ? -3.304 -5.746 -3.442 1.00 82.62 208 ALA A N 1
ATOM 1567 C CA . ALA A 1 208 ? -2.451 -4.797 -2.752 1.00 82.62 208 ALA A CA 1
ATOM 1568 C C . ALA A 1 208 ? -3.136 -3.426 -2.704 1.00 82.62 208 ALA A C 1
ATOM 1570 O O . ALA A 1 208 ? -3.665 -2.938 -3.703 1.00 82.62 208 ALA A O 1
ATOM 1571 N N . THR A 1 209 ? -3.122 -2.781 -1.540 1.00 76.38 209 THR A N 1
ATOM 1572 C CA . THR A 1 209 ? -3.741 -1.465 -1.372 1.00 76.38 209 THR A CA 1
ATOM 1573 C C . THR A 1 209 ? -2.825 -0.360 -1.893 1.00 76.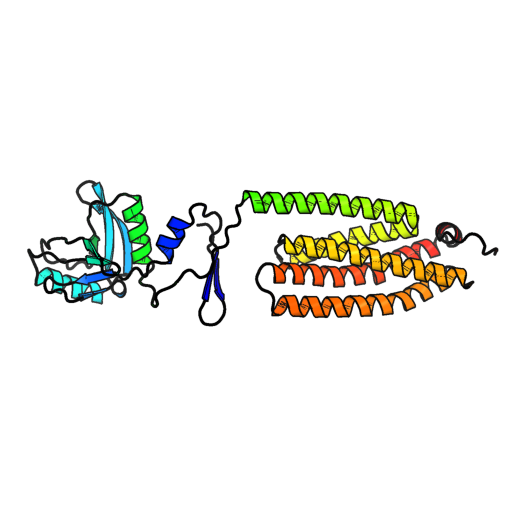38 209 THR A C 1
ATOM 1575 O O . THR A 1 209 ? -1.672 -0.221 -1.475 1.00 76.38 209 THR A O 1
ATOM 1578 N N . LEU A 1 210 ? -3.349 0.472 -2.797 1.00 77.56 210 LEU A N 1
ATOM 1579 C CA . LEU A 1 210 ? -2.635 1.643 -3.301 1.00 77.56 210 LEU A CA 1
ATOM 1580 C C . LEU A 1 210 ? -2.733 2.791 -2.286 1.00 77.56 210 LEU A C 1
ATOM 1582 O O . LEU A 1 210 ? -3.647 3.613 -2.312 1.00 77.56 210 LEU A O 1
ATOM 1586 N N . THR A 1 211 ? -1.789 2.808 -1.350 1.00 83.88 211 THR A N 1
ATOM 1587 C CA . THR A 1 211 ? -1.645 3.875 -0.348 1.00 83.88 211 THR A CA 1
ATOM 1588 C C . THR A 1 211 ? -0.839 5.052 -0.901 1.00 83.88 211 THR A C 1
ATOM 1590 O O . THR A 1 211 ? -0.163 4.920 -1.919 1.00 83.88 211 THR A O 1
ATOM 1593 N N . LEU A 1 212 ? -0.848 6.200 -0.215 1.00 84.06 212 LEU A N 1
ATOM 1594 C CA . LEU A 1 212 ? -0.051 7.363 -0.623 1.00 84.06 212 LEU A CA 1
ATOM 1595 C C . LEU A 1 212 ? 1.459 7.039 -0.732 1.00 84.06 212 LEU A C 1
ATOM 1597 O O . LEU A 1 212 ? 2.045 7.344 -1.772 1.00 84.06 212 LEU A O 1
ATOM 1601 N N . PRO A 1 213 ? 2.093 6.349 0.242 1.00 87.19 213 PRO A N 1
ATOM 1602 C CA . PRO A 1 213 ? 3.455 5.852 0.054 1.00 87.19 213 PRO A CA 1
ATOM 1603 C C . PRO A 1 213 ? 3.569 4.823 -1.070 1.00 87.19 213 PRO A C 1
ATOM 1605 O O . PRO A 1 213 ? 4.537 4.862 -1.814 1.00 87.19 213 PRO A O 1
ATOM 1608 N N . GLY A 1 214 ? 2.574 3.954 -1.267 1.00 88.69 214 GLY A N 1
ATOM 1609 C CA . GLY A 1 214 ? 2.533 3.058 -2.429 1.00 88.69 214 GLY A CA 1
ATOM 1610 C C . GLY A 1 214 ? 2.673 3.814 -3.756 1.00 88.69 214 GLY A C 1
ATOM 1611 O O . GLY A 1 214 ? 3.518 3.463 -4.573 1.00 88.69 214 GLY A O 1
ATOM 1612 N N . ILE A 1 215 ? 1.937 4.919 -3.932 1.00 89.12 215 ILE A N 1
ATOM 1613 C CA . ILE A 1 215 ? 2.046 5.781 -5.123 1.00 89.12 215 ILE A CA 1
ATOM 1614 C C . ILE A 1 215 ? 3.457 6.373 -5.254 1.00 89.12 215 ILE A C 1
ATOM 1616 O O . ILE A 1 215 ? 4.005 6.399 -6.354 1.00 89.12 215 ILE A O 1
ATOM 1620 N N . ALA A 1 216 ? 4.081 6.806 -4.155 1.00 88.12 216 ALA A N 1
ATOM 1621 C CA . ALA A 1 216 ? 5.464 7.286 -4.188 1.00 88.12 216 ALA A CA 1
ATOM 1622 C C . ALA A 1 216 ? 6.447 6.184 -4.628 1.00 88.12 216 ALA A C 1
ATOM 1624 O O . ALA A 1 216 ? 7.321 6.435 -5.455 1.00 88.12 216 ALA A O 1
ATOM 1625 N N . GLY A 1 217 ? 6.265 4.953 -4.138 1.00 90.62 217 GLY A N 1
ATOM 1626 C CA . GLY A 1 217 ? 7.044 3.787 -4.566 1.00 90.62 217 GLY A CA 1
ATOM 1627 C C . GLY A 1 217 ? 6.847 3.458 -6.045 1.00 90.62 217 GLY A C 1
ATOM 1628 O O . GLY A 1 217 ? 7.811 3.147 -6.741 1.00 90.62 217 GLY A O 1
ATOM 1629 N N . PHE A 1 218 ? 5.622 3.598 -6.553 1.00 91.25 218 PHE A N 1
ATOM 1630 C CA . PHE A 1 218 ? 5.314 3.436 -7.973 1.00 91.25 218 PHE A CA 1
ATOM 1631 C C . PHE A 1 218 ? 6.024 4.484 -8.841 1.00 91.25 218 PHE A C 1
ATOM 1633 O O . PHE A 1 218 ? 6.685 4.128 -9.813 1.00 91.25 218 PHE A O 1
ATOM 1640 N N . ILE A 1 219 ? 5.957 5.764 -8.461 1.00 90.88 219 ILE A N 1
ATOM 1641 C CA . ILE A 1 219 ? 6.634 6.861 -9.173 1.00 90.88 219 ILE A CA 1
ATOM 1642 C C . ILE A 1 219 ? 8.155 6.661 -9.171 1.00 90.88 219 ILE A C 1
ATOM 1644 O O . ILE A 1 219 ? 8.794 6.805 -10.212 1.00 90.88 219 ILE A O 1
ATOM 1648 N N . LEU A 1 220 ? 8.735 6.277 -8.030 1.00 91.50 220 LEU A N 1
ATOM 1649 C CA . LEU A 1 220 ? 10.159 5.949 -7.939 1.00 91.50 220 LEU A CA 1
ATOM 1650 C C . LEU A 1 220 ? 10.529 4.799 -8.887 1.00 91.50 220 LEU A C 1
ATOM 1652 O O . LEU A 1 220 ? 11.538 4.861 -9.586 1.00 91.50 220 LEU A O 1
ATOM 1656 N N . SER A 1 221 ? 9.681 3.772 -8.953 1.00 92.12 221 SER A N 1
ATOM 1657 C CA . SER A 1 221 ? 9.914 2.606 -9.805 1.00 92.12 221 SER A CA 1
ATOM 1658 C C . SER A 1 221 ? 9.808 2.922 -11.299 1.00 92.12 221 SER A C 1
ATOM 1660 O O . SER A 1 221 ? 10.563 2.352 -12.083 1.00 92.12 221 SER A O 1
ATOM 1662 N N . ILE A 1 222 ? 8.957 3.877 -11.697 1.00 92.12 222 ILE A N 1
ATOM 1663 C CA . ILE A 1 222 ? 8.936 4.415 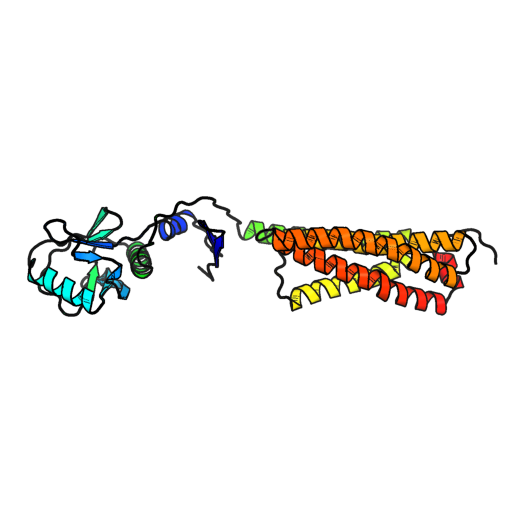-13.068 1.00 92.12 222 ILE A CA 1
ATOM 1664 C C . ILE A 1 222 ? 10.293 5.034 -13.420 1.00 92.12 222 ILE A C 1
ATOM 1666 O O . ILE A 1 222 ? 10.833 4.743 -14.484 1.00 92.12 222 ILE A O 1
ATOM 1670 N N . GLY A 1 223 ? 10.866 5.845 -12.524 1.00 90.88 223 GLY A N 1
ATOM 1671 C CA . GLY A 1 223 ? 12.187 6.445 -12.732 1.00 90.88 223 GLY A CA 1
ATOM 1672 C C . GLY A 1 223 ? 13.271 5.390 -12.965 1.00 90.88 223 GLY A C 1
ATOM 1673 O O . GLY A 1 223 ? 14.021 5.482 -13.933 1.00 90.88 223 GLY A O 1
ATOM 1674 N N . MET A 1 224 ? 13.287 4.337 -12.143 1.00 90.00 224 MET A N 1
ATOM 1675 C CA . MET A 1 224 ? 14.226 3.218 -12.301 1.00 90.00 224 MET A CA 1
ATOM 1676 C C . MET A 1 224 ? 13.991 2.418 -13.593 1.00 90.00 224 MET A C 1
ATOM 1678 O O . MET A 1 224 ? 14.944 1.973 -14.228 1.00 90.00 224 MET A O 1
ATOM 1682 N N . ALA A 1 225 ? 12.734 2.240 -14.016 1.00 90.81 225 ALA A N 1
ATOM 1683 C CA . ALA A 1 225 ? 12.413 1.554 -15.268 1.00 90.81 225 ALA A CA 1
ATOM 1684 C C . ALA A 1 225 ? 12.923 2.319 -16.501 1.00 90.81 225 ALA A C 1
ATOM 1686 O O . ALA A 1 225 ? 13.394 1.712 -17.464 1.00 90.81 225 ALA A O 1
ATOM 1687 N N . VAL A 1 226 ? 12.860 3.651 -16.466 1.00 91.75 226 VAL A N 1
ATOM 1688 C CA . VAL A 1 226 ? 13.413 4.510 -17.522 1.00 91.75 226 VAL A CA 1
ATOM 1689 C C . VAL A 1 226 ? 14.939 4.486 -17.498 1.00 91.75 226 VAL A C 1
ATOM 1691 O O . VAL A 1 226 ? 15.549 4.326 -18.553 1.00 91.75 226 VAL A O 1
ATOM 1694 N N . ASP A 1 227 ? 15.548 4.580 -16.313 1.00 91.38 227 ASP A N 1
ATOM 1695 C CA . ASP A 1 227 ? 17.005 4.548 -16.131 1.00 91.38 227 ASP A CA 1
ATOM 1696 C C . ASP A 1 227 ? 17.634 3.268 -16.707 1.00 91.38 227 ASP A C 1
ATOM 1698 O O . ASP A 1 227 ? 18.609 3.326 -17.456 1.00 91.38 227 ASP A O 1
ATOM 1702 N N . ALA A 1 228 ? 16.999 2.112 -16.483 1.00 90.38 228 ALA A N 1
ATOM 1703 C CA . ALA A 1 228 ? 17.433 0.845 -17.070 1.00 90.38 228 ALA A CA 1
ATOM 1704 C C . ALA A 1 228 ? 17.475 0.894 -18.611 1.00 90.38 228 ALA A C 1
ATOM 1706 O O . ALA A 1 228 ? 18.442 0.434 -19.222 1.00 90.38 228 ALA A O 1
ATOM 1707 N N . ASN A 1 229 ? 16.458 1.482 -19.252 1.00 91.69 229 ASN A N 1
ATOM 1708 C CA . ASN A 1 229 ? 16.434 1.639 -20.709 1.00 91.69 229 ASN A CA 1
ATOM 1709 C C . ASN A 1 229 ? 17.503 2.632 -21.195 1.00 91.69 229 ASN A C 1
ATOM 1711 O O . ASN A 1 229 ? 18.173 2.366 -22.194 1.00 91.69 229 ASN A O 1
ATOM 1715 N N . VAL A 1 230 ? 17.704 3.741 -20.477 1.00 91.75 230 VAL A N 1
ATOM 1716 C CA . VAL A 1 230 ? 18.751 4.733 -20.770 1.00 91.75 230 VAL A CA 1
ATOM 1717 C C . VAL A 1 230 ? 20.141 4.095 -20.730 1.00 91.75 230 VAL A C 1
ATOM 1719 O O . VAL A 1 230 ? 20.902 4.233 -21.689 1.00 91.75 230 VAL A O 1
ATOM 1722 N N . LEU A 1 231 ? 20.452 3.335 -19.678 1.00 92.31 231 LEU A N 1
ATOM 1723 C CA . LEU A 1 231 ? 21.741 2.662 -19.529 1.00 92.31 231 LEU A CA 1
ATOM 1724 C C . LEU A 1 231 ? 21.999 1.657 -20.661 1.00 92.31 231 LEU A C 1
ATOM 1726 O O . LEU A 1 231 ? 23.104 1.606 -21.206 1.00 92.31 231 LEU A O 1
ATOM 1730 N N . ILE A 1 232 ? 20.975 0.890 -21.057 1.00 91.88 232 ILE A N 1
ATOM 1731 C CA . ILE A 1 232 ? 21.056 -0.014 -22.214 1.00 91.88 232 ILE A CA 1
ATOM 1732 C C . ILE A 1 232 ? 21.392 0.783 -23.477 1.00 91.88 232 ILE A C 1
ATOM 1734 O O . ILE A 1 232 ? 22.308 0.411 -24.208 1.00 91.88 232 ILE A O 1
ATOM 1738 N N . PHE A 1 233 ? 20.683 1.880 -23.747 1.00 91.00 233 PHE A N 1
ATOM 1739 C CA . PHE A 1 233 ? 20.868 2.646 -24.982 1.00 91.00 233 PHE A CA 1
ATOM 1740 C C . PHE A 1 233 ? 22.230 3.325 -25.058 1.00 91.00 233 PHE A C 1
ATOM 1742 O O . PHE A 1 233 ? 22.858 3.297 -26.119 1.00 91.00 233 PHE A O 1
ATOM 1749 N N . GLU A 1 234 ? 22.717 3.88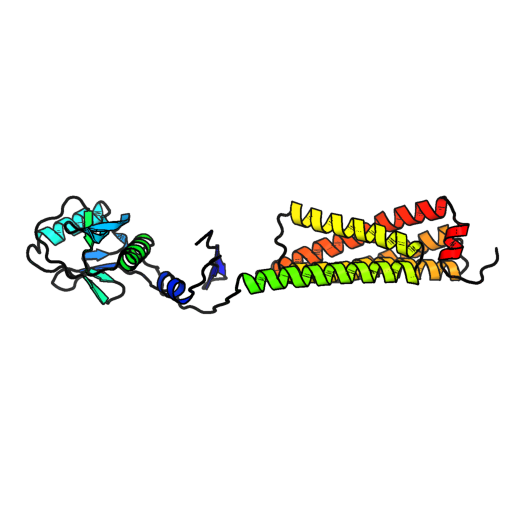1 -23.952 1.00 92.50 234 GLU A N 1
ATOM 1750 C CA . GLU A 1 234 ? 24.058 4.455 -23.904 1.00 92.50 234 GLU A CA 1
ATOM 1751 C C . GLU A 1 234 ? 25.123 3.375 -24.088 1.00 92.50 234 GLU A C 1
ATOM 1753 O O . GLU A 1 234 ? 26.025 3.554 -24.907 1.00 92.50 234 GLU A O 1
ATOM 1758 N N . ARG A 1 235 ? 24.965 2.189 -23.482 1.00 93.00 235 ARG A N 1
ATOM 1759 C CA . ARG A 1 235 ? 25.905 1.090 -23.731 1.00 93.00 235 ARG A CA 1
ATOM 1760 C C . ARG A 1 235 ? 25.897 0.638 -25.189 1.00 93.00 235 ARG A C 1
ATOM 1762 O O . ARG A 1 235 ? 26.955 0.405 -25.762 1.00 93.00 235 ARG A O 1
ATOM 1769 N N . ILE A 1 236 ? 24.731 0.561 -25.827 1.00 91.00 236 ILE A N 1
ATOM 1770 C CA . ILE A 1 236 ? 24.629 0.244 -27.261 1.00 91.00 236 ILE A CA 1
ATOM 1771 C C . ILE A 1 236 ? 25.330 1.317 -28.109 1.00 91.00 236 ILE A C 1
ATOM 1773 O O . ILE A 1 236 ? 26.061 0.977 -29.042 1.00 91.00 236 ILE A O 1
ATOM 1777 N N . ARG A 1 237 ? 25.149 2.606 -27.785 1.00 89.44 237 ARG A N 1
ATOM 1778 C CA . ARG A 1 237 ? 25.832 3.722 -28.462 1.00 89.44 237 ARG A CA 1
ATOM 1779 C C . ARG A 1 237 ? 27.348 3.655 -28.288 1.00 89.44 237 ARG A C 1
ATOM 1781 O O . ARG A 1 237 ? 28.064 3.887 -29.260 1.00 89.44 237 ARG A O 1
ATOM 1788 N N . GLU A 1 238 ? 27.840 3.322 -27.098 1.00 90.50 238 GLU A N 1
ATOM 1789 C CA . GLU A 1 238 ? 29.269 3.125 -26.831 1.00 90.50 238 GLU A CA 1
ATOM 1790 C C . GLU A 1 238 ? 29.855 1.990 -27.679 1.00 90.50 238 GLU A C 1
ATOM 1792 O O . GLU A 1 238 ? 30.863 2.184 -28.357 1.00 90.50 238 GLU A O 1
ATOM 1797 N N . GLU A 1 239 ? 29.200 0.826 -27.709 1.00 91.25 239 GLU A N 1
ATOM 1798 C CA . GLU A 1 239 ? 29.650 -0.321 -28.506 1.00 91.25 239 GLU A CA 1
ATOM 1799 C C . GLU A 1 239 ? 29.627 -0.031 -30.013 1.00 91.25 239 GLU A C 1
ATOM 1801 O O . GLU A 1 239 ? 30.515 -0.469 -30.745 1.00 91.25 239 GLU A O 1
ATOM 1806 N N . PHE A 1 240 ? 28.635 0.730 -30.482 1.00 86.81 240 PHE A N 1
ATOM 1807 C CA . PHE A 1 240 ? 28.550 1.147 -31.880 1.00 86.81 240 PHE A CA 1
ATOM 1808 C C . PHE A 1 240 ? 29.650 2.157 -32.243 1.00 86.81 240 PHE A C 1
ATOM 1810 O O . PHE A 1 240 ? 30.280 2.030 -33.291 1.00 86.81 240 PHE A O 1
ATOM 1817 N N . ARG A 1 241 ? 29.956 3.120 -31.357 1.00 87.81 241 ARG A N 1
ATOM 1818 C CA . ARG A 1 241 ? 31.091 4.052 -31.527 1.00 87.81 241 ARG A CA 1
ATOM 1819 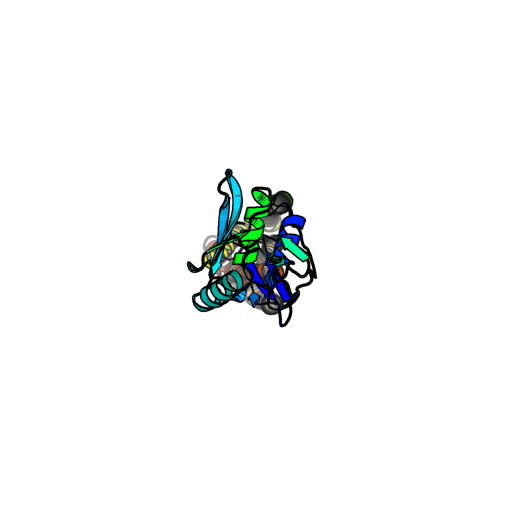C C . ARG A 1 241 ? 32.444 3.345 -31.512 1.00 87.81 241 ARG A C 1
ATOM 1821 O O . ARG A 1 241 ? 33.366 3.809 -32.171 1.00 87.81 241 ARG A O 1
ATOM 1828 N N . ALA A 1 242 ? 32.554 2.216 -30.815 1.00 89.69 242 ALA A N 1
ATOM 1829 C CA . ALA A 1 242 ? 33.738 1.359 -30.842 1.00 89.69 242 ALA A CA 1
ATOM 1830 C C . ALA A 1 242 ? 33.902 0.570 -32.163 1.00 89.69 242 ALA A C 1
ATOM 1832 O O . ALA A 1 242 ? 34.789 -0.275 -32.261 1.00 89.69 242 ALA A O 1
ATOM 1833 N N . GLY A 1 243 ? 33.059 0.822 -33.173 1.00 86.44 243 GLY A N 1
ATOM 1834 C CA . GLY A 1 243 ? 33.172 0.251 -34.517 1.00 86.44 243 GLY A CA 1
ATOM 1835 C C . GLY A 1 243 ? 32.426 -1.069 -34.717 1.00 86.44 243 GLY A C 1
ATOM 1836 O O . GLY A 1 243 ? 32.555 -1.690 -35.769 1.00 86.44 243 GLY A O 1
ATOM 1837 N N . LYS A 1 244 ? 31.631 -1.529 -33.740 1.00 86.94 244 LYS A N 1
ATOM 1838 C CA . LYS A 1 244 ? 30.827 -2.747 -33.909 1.00 86.94 244 LYS A CA 1
ATOM 1839 C C . LYS A 1 244 ? 29.634 -2.493 -34.825 1.00 86.94 244 LYS A C 1
ATOM 1841 O O . LYS A 1 244 ? 28.937 -1.490 -34.701 1.00 86.94 244 LYS A O 1
ATOM 1846 N N . HIS A 1 245 ? 29.316 -3.472 -35.671 1.00 86.94 245 HIS A N 1
ATOM 1847 C CA . HIS A 1 245 ? 28.060 -3.475 -36.421 1.00 86.94 245 HIS A CA 1
ATOM 1848 C C . HIS A 1 245 ? 26.846 -3.434 -35.479 1.00 86.94 245 HIS A C 1
ATOM 1850 O O . HIS A 1 245 ? 26.882 -4.001 -34.386 1.00 86.94 245 HIS A O 1
ATOM 1856 N N . VAL A 1 246 ? 25.742 -2.826 -35.930 1.00 84.06 246 VAL A N 1
ATOM 1857 C CA . VAL A 1 246 ? 24.532 -2.550 -35.125 1.00 84.06 246 VAL A CA 1
ATOM 1858 C C . VAL A 1 246 ? 24.056 -3.763 -34.317 1.00 84.06 246 VAL A C 1
ATOM 1860 O O . VAL A 1 246 ? 23.866 -3.654 -33.111 1.00 84.06 246 VAL A O 1
ATOM 1863 N N . ARG A 1 247 ? 23.929 -4.943 -34.941 1.00 86.62 247 ARG A N 1
ATOM 1864 C CA . ARG A 1 247 ? 23.507 -6.177 -34.247 1.00 86.62 247 ARG A CA 1
ATOM 1865 C C . ARG A 1 247 ? 24.466 -6.586 -33.123 1.00 86.62 247 ARG A C 1
ATOM 1867 O O . ARG A 1 247 ? 24.027 -6.925 -32.027 1.00 86.62 247 ARG A O 1
ATOM 1874 N N . ALA A 1 248 ? 25.773 -6.530 -33.381 1.00 87.88 248 ALA A N 1
ATOM 1875 C CA . ALA A 1 248 ? 26.797 -6.879 -32.398 1.00 87.88 248 ALA A CA 1
ATOM 1876 C C . ALA A 1 248 ? 26.882 -5.844 -31.263 1.00 87.88 248 ALA A C 1
ATOM 1878 O O . ALA A 1 248 ? 27.110 -6.217 -30.110 1.00 87.88 248 ALA A O 1
ATOM 1879 N N . ALA A 1 249 ? 26.660 -4.563 -31.579 1.00 89.56 249 ALA A N 1
ATOM 1880 C CA . ALA A 1 249 ? 26.584 -3.478 -30.607 1.00 89.56 249 ALA A CA 1
ATOM 1881 C C . ALA A 1 249 ? 25.372 -3.635 -29.680 1.00 89.56 249 ALA A C 1
ATOM 1883 O O . ALA A 1 249 ? 25.521 -3.532 -28.467 1.00 89.56 249 ALA A O 1
ATOM 1884 N N . VAL A 1 250 ? 24.200 -3.978 -30.228 1.00 89.94 250 VAL A N 1
ATOM 1885 C CA . VAL A 1 250 ? 22.988 -4.260 -29.444 1.00 89.94 250 VAL A CA 1
ATOM 1886 C C . VAL A 1 250 ? 23.211 -5.449 -28.511 1.00 89.94 250 VAL A C 1
ATOM 1888 O O . VAL A 1 250 ? 23.020 -5.322 -27.305 1.00 89.94 250 VAL A O 1
ATOM 1891 N N . ALA A 1 251 ? 23.699 -6.579 -29.030 1.00 89.88 251 ALA A N 1
ATOM 1892 C CA . ALA A 1 251 ? 23.959 -7.764 -28.212 1.00 89.88 251 ALA A CA 1
ATOM 1893 C C . ALA A 1 251 ? 24.980 -7.500 -27.087 1.00 89.88 251 ALA A C 1
ATOM 1895 O O . ALA A 1 251 ? 24.729 -7.854 -25.936 1.00 89.88 251 ALA A O 1
ATOM 1896 N N . SER A 1 252 ? 26.097 -6.834 -27.408 1.00 90.94 252 SER A N 1
ATOM 1897 C CA . SER A 1 252 ? 27.134 -6.480 -26.424 1.00 90.94 252 SER A CA 1
ATOM 1898 C C . SER A 1 252 ? 26.633 -5.458 -25.399 1.00 90.94 252 SER A C 1
ATOM 1900 O O . SER A 1 252 ? 26.970 -5.551 -24.219 1.00 90.94 252 SER A O 1
ATOM 1902 N N . GLY A 1 253 ? 25.831 -4.486 -25.843 1.00 90.75 253 GLY A N 1
ATOM 1903 C CA . GLY A 1 253 ? 25.253 -3.452 -24.994 1.00 90.75 253 GLY A CA 1
ATOM 1904 C C . GLY A 1 253 ? 24.319 -4.042 -23.945 1.00 90.75 253 GLY A C 1
ATOM 1905 O O . GLY A 1 253 ? 24.463 -3.732 -22.766 1.00 90.75 253 GLY A O 1
ATOM 1906 N N . PHE A 1 254 ? 23.442 -4.966 -24.349 1.00 92.25 254 PHE A N 1
ATOM 1907 C CA . PHE A 1 254 ? 22.559 -5.685 -23.429 1.00 92.25 254 PHE A CA 1
ATOM 1908 C C . PHE A 1 254 ? 23.318 -6.537 -22.408 1.00 92.25 254 PHE A C 1
ATOM 1910 O O . PHE A 1 254 ? 22.963 -6.499 -21.235 1.00 92.25 254 PHE A O 1
ATOM 1917 N N . ASP A 1 255 ? 24.353 -7.280 -22.813 1.00 90.50 255 ASP A N 1
ATOM 1918 C CA . ASP A 1 255 ? 25.108 -8.143 -21.887 1.00 90.50 255 ASP A CA 1
ATOM 1919 C C . ASP A 1 255 ? 25.812 -7.335 -20.783 1.00 90.50 255 ASP A C 1
ATOM 1921 O O . ASP A 1 255 ? 25.762 -7.679 -19.600 1.00 90.50 255 ASP A O 1
ATOM 1925 N N . ARG A 1 256 ? 26.411 -6.196 -21.156 1.00 89.44 256 ARG A N 1
ATOM 1926 C CA . ARG A 1 256 ? 27.079 -5.299 -20.203 1.00 89.44 256 ARG A CA 1
ATOM 1927 C C . ARG A 1 256 ? 26.084 -4.531 -19.336 1.00 89.44 256 ARG A C 1
ATOM 1929 O O . ARG A 1 256 ? 26.280 -4.454 -18.125 1.00 89.44 256 ARG A O 1
ATOM 1936 N N . ALA A 1 257 ? 25.021 -3.992 -19.933 1.00 92.12 257 ALA A N 1
ATOM 1937 C CA . ALA A 1 257 ? 23.994 -3.263 -19.195 1.00 92.12 257 ALA A CA 1
ATOM 1938 C C . ALA A 1 257 ? 23.242 -4.180 -18.220 1.00 92.12 257 ALA A C 1
ATOM 1940 O O . ALA A 1 257 ? 22.947 -3.761 -17.106 1.00 92.12 257 ALA A O 1
ATOM 1941 N N . PHE A 1 258 ? 22.994 -5.442 -18.589 1.00 89.94 258 PHE A N 1
ATOM 1942 C CA . PHE A 1 258 ? 22.306 -6.411 -17.736 1.00 89.94 258 PHE A CA 1
ATOM 1943 C C . PHE A 1 258 ? 22.978 -6.567 -16.371 1.00 89.94 258 PHE A C 1
ATOM 1945 O O . PHE A 1 258 ? 22.285 -6.498 -15.362 1.00 89.94 258 PHE A O 1
ATOM 1952 N N . ARG A 1 259 ? 24.310 -6.723 -16.322 1.00 90.12 259 ARG A N 1
ATOM 1953 C CA . ARG A 1 259 ? 25.034 -6.889 -15.049 1.00 90.12 259 ARG A CA 1
ATOM 1954 C C . ARG A 1 259 ? 24.837 -5.682 -14.132 1.00 90.12 259 ARG A C 1
ATOM 1956 O O . ARG A 1 259 ? 24.441 -5.845 -12.987 1.00 90.12 259 ARG A O 1
ATOM 1963 N N . ALA A 1 260 ? 25.013 -4.477 -14.672 1.00 90.69 260 ALA A N 1
ATOM 1964 C CA . ALA A 1 260 ? 24.834 -3.242 -13.913 1.00 90.69 260 ALA A CA 1
ATOM 1965 C C . ALA A 1 260 ? 23.384 -3.052 -13.424 1.00 90.69 260 ALA A C 1
ATOM 1967 O O . ALA A 1 260 ? 23.163 -2.702 -12.267 1.00 90.69 260 ALA A O 1
ATOM 1968 N N . ILE A 1 261 ? 22.394 -3.325 -14.282 1.00 91.44 261 ILE A N 1
ATOM 1969 C CA . ILE A 1 261 ? 20.965 -3.231 -13.938 1.00 91.44 261 ILE A CA 1
ATOM 1970 C C . ILE A 1 261 ? 20.607 -4.245 -12.856 1.00 91.44 261 ILE A C 1
ATOM 1972 O O . ILE A 1 261 ? 19.878 -3.919 -11.921 1.00 91.44 261 ILE A O 1
ATOM 1976 N N . PHE A 1 262 ? 21.096 -5.475 -12.986 1.00 92.06 262 PHE A N 1
ATOM 1977 C CA . PHE A 1 262 ? 20.821 -6.548 -12.043 1.00 92.06 262 PHE A CA 1
ATOM 1978 C C . PHE A 1 262 ? 21.405 -6.235 -10.662 1.00 92.06 262 PHE A C 1
ATOM 1980 O O . PHE A 1 262 ? 20.678 -6.294 -9.670 1.00 92.06 262 PHE A O 1
ATOM 1987 N N . ASP A 1 263 ? 22.665 -5.799 -10.604 1.00 91.50 263 ASP A N 1
ATOM 1988 C CA . ASP A 1 263 ? 23.335 -5.441 -9.352 1.00 91.50 263 ASP A CA 1
ATOM 1989 C C . ASP A 1 263 ? 22.631 -4.264 -8.649 1.00 91.50 263 ASP A C 1
ATOM 1991 O O . ASP A 1 263 ? 22.324 -4.333 -7.454 1.00 91.50 263 ASP A O 1
ATOM 1995 N N . ALA A 1 264 ? 22.280 -3.206 -9.392 1.00 90.31 264 ALA A N 1
ATOM 1996 C CA . ALA A 1 264 ? 21.569 -2.048 -8.843 1.00 90.31 264 ALA A CA 1
ATOM 1997 C C . ALA A 1 264 ? 20.167 -2.412 -8.314 1.00 90.31 264 ALA A C 1
ATOM 1999 O O . ALA A 1 264 ? 19.770 -1.999 -7.220 1.00 90.31 264 ALA A O 1
ATOM 2000 N N . ASN A 1 265 ? 19.418 -3.238 -9.047 1.00 92.56 265 ASN A N 1
ATOM 2001 C CA . ASN A 1 265 ? 18.076 -3.644 -8.636 1.00 92.56 265 ASN A CA 1
ATOM 2002 C C . ASN A 1 265 ? 18.084 -4.616 -7.450 1.00 92.56 265 ASN A C 1
ATOM 2004 O O . ASN A 1 265 ? 17.208 -4.512 -6.592 1.00 92.56 265 ASN A O 1
ATOM 2008 N N . ILE A 1 266 ? 19.073 -5.511 -7.340 1.00 94.12 266 ILE A N 1
ATOM 2009 C CA . ILE A 1 266 ? 19.198 -6.418 -6.187 1.00 94.12 266 ILE A CA 1
ATOM 2010 C C . ILE A 1 266 ? 19.361 -5.641 -4.885 1.00 94.12 266 ILE A C 1
ATOM 2012 O O . ILE A 1 266 ? 18.674 -5.941 -3.909 1.00 94.12 266 ILE A O 1
ATOM 2016 N N . THR A 1 267 ? 20.235 -4.633 -4.853 1.00 93.75 267 THR A N 1
ATOM 2017 C CA . THR A 1 267 ? 20.454 -3.843 -3.627 1.00 93.75 267 THR A CA 1
ATOM 2018 C C . THR A 1 267 ? 19.172 -3.135 -3.174 1.00 93.75 267 THR A C 1
ATOM 2020 O O . THR A 1 267 ? 18.832 -3.114 -1.985 1.00 93.75 267 THR A O 1
ATOM 2023 N N . THR A 1 268 ? 18.397 -2.636 -4.137 1.00 92.81 268 THR A N 1
ATOM 2024 C CA . THR A 1 268 ? 17.113 -1.979 -3.877 1.00 92.81 268 THR A CA 1
ATOM 2025 C C . THR A 1 268 ? 16.045 -2.991 -3.446 1.00 92.81 268 THR A C 1
ATOM 2027 O O . THR A 1 268 ? 15.267 -2.718 -2.530 1.00 92.81 268 THR A O 1
ATOM 2030 N N . LEU A 1 269 ? 16.036 -4.193 -4.030 1.00 95.12 269 LEU A N 1
ATOM 2031 C CA . LEU A 1 269 ? 15.117 -5.268 -3.659 1.00 95.12 269 LEU A CA 1
ATOM 2032 C C . LEU A 1 269 ? 15.380 -5.776 -2.235 1.00 95.12 269 LEU A C 1
ATOM 2034 O O . LEU A 1 269 ? 14.433 -5.966 -1.475 1.00 95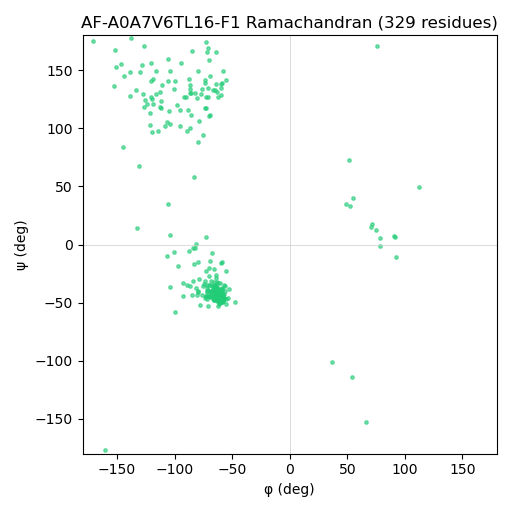.12 269 LEU A O 1
ATOM 2038 N N . ILE A 1 270 ? 16.648 -5.926 -1.837 1.00 95.75 270 ILE A N 1
ATOM 2039 C CA . ILE A 1 270 ? 17.025 -6.262 -0.454 1.00 95.75 270 ILE A CA 1
ATOM 2040 C C . ILE A 1 270 ? 16.466 -5.209 0.510 1.00 95.75 270 ILE A C 1
ATOM 2042 O O . ILE A 1 270 ? 15.838 -5.555 1.512 1.00 95.75 270 ILE A O 1
ATOM 2046 N N . THR A 1 271 ? 16.619 -3.923 0.179 1.00 94.06 271 THR A N 1
ATOM 2047 C CA . THR A 1 271 ? 16.052 -2.824 0.975 1.00 94.06 271 THR A CA 1
ATOM 2048 C C . THR A 1 271 ? 14.528 -2.935 1.075 1.00 94.06 271 THR A C 1
ATOM 2050 O O . THR A 1 271 ? 13.969 -2.830 2.167 1.00 94.06 271 THR A O 1
ATOM 2053 N N . ALA A 1 272 ? 13.840 -3.211 -0.036 1.00 94.12 272 ALA A N 1
ATOM 2054 C CA . ALA A 1 272 ? 12.391 -3.385 -0.045 1.00 94.12 272 ALA A CA 1
ATOM 2055 C C . ALA A 1 272 ? 11.941 -4.573 0.828 1.00 94.12 272 ALA A C 1
ATOM 2057 O O . ALA A 1 272 ? 10.965 -4.451 1.566 1.00 94.12 272 ALA A O 1
ATOM 2058 N N . ILE A 1 273 ? 12.678 -5.688 0.824 1.00 94.75 273 ILE A N 1
ATOM 2059 C CA . ILE A 1 273 ? 12.404 -6.852 1.681 1.00 94.75 273 ILE A CA 1
ATOM 2060 C C . ILE A 1 273 ? 12.521 -6.476 3.163 1.00 94.75 273 ILE A C 1
ATOM 2062 O O . ILE A 1 273 ? 11.624 -6.785 3.951 1.00 94.75 273 ILE A O 1
ATOM 2066 N N . VAL A 1 274 ? 13.579 -5.757 3.549 1.00 95.81 274 VAL A N 1
ATOM 2067 C CA . VAL A 1 274 ? 13.749 -5.272 4.929 1.00 95.81 274 VAL A CA 1
ATOM 2068 C C . VAL A 1 274 ? 12.583 -4.360 5.326 1.00 95.81 274 VAL A C 1
ATOM 2070 O O . VAL A 1 274 ? 11.981 -4.551 6.386 1.00 95.81 274 VAL A O 1
ATOM 2073 N N . LEU A 1 275 ? 12.195 -3.421 4.457 1.00 93.44 275 LEU A N 1
ATOM 2074 C CA . LEU A 1 275 ? 11.045 -2.541 4.690 1.00 93.44 275 LEU A CA 1
ATOM 2075 C C . LEU A 1 275 ? 9.722 -3.312 4.790 1.00 93.44 275 LEU A C 1
ATOM 2077 O O . LEU A 1 275 ? 8.844 -2.916 5.553 1.00 93.44 275 LEU A O 1
ATOM 2081 N N . PHE A 1 276 ? 9.558 -4.412 4.059 1.00 89.94 276 PHE A N 1
ATOM 2082 C CA . PHE A 1 276 ? 8.348 -5.227 4.118 1.00 89.94 276 PHE A CA 1
ATOM 2083 C C . PHE A 1 276 ? 8.217 -5.991 5.445 1.00 89.94 276 PHE A C 1
ATOM 2085 O O . PHE A 1 276 ? 7.134 -6.010 6.041 1.00 89.94 276 PHE A O 1
ATOM 2092 N N . TYR A 1 277 ? 9.307 -6.596 5.929 1.00 89.31 277 TYR A N 1
ATOM 2093 C CA . TYR A 1 277 ? 9.301 -7.362 7.179 1.00 89.31 277 TYR A CA 1
ATOM 2094 C C . TYR A 1 277 ? 9.234 -6.466 8.418 1.00 89.31 277 TYR A C 1
ATOM 2096 O O . TYR A 1 277 ? 8.427 -6.726 9.313 1.00 89.31 277 TYR A O 1
ATOM 2104 N N . TYR A 1 278 ? 10.042 -5.403 8.459 1.00 89.00 278 TYR A N 1
ATOM 2105 C CA . TYR A 1 278 ? 10.183 -4.542 9.639 1.00 89.00 278 TYR A CA 1
ATOM 2106 C C . TYR A 1 278 ? 9.327 -3.271 9.591 1.00 89.00 278 TYR A C 1
ATOM 2108 O O . TYR A 1 278 ? 9.076 -2.658 10.629 1.00 89.00 278 TYR A O 1
ATOM 2116 N N . GLY A 1 279 ? 8.859 -2.856 8.413 1.00 83.25 279 GLY A N 1
ATOM 2117 C CA . GLY A 1 279 ? 7.988 -1.692 8.274 1.00 83.25 279 GLY A CA 1
ATOM 2118 C C . GLY A 1 279 ? 6.593 -1.938 8.846 1.00 83.25 279 GLY A C 1
ATOM 2119 O O . GLY A 1 279 ? 6.127 -3.069 8.968 1.00 83.25 279 GLY A O 1
ATOM 2120 N N . SER A 1 280 ? 5.881 -0.861 9.172 1.00 78.19 280 SER A N 1
ATOM 2121 C CA . SER A 1 280 ? 4.485 -0.913 9.619 1.00 78.19 280 SER A CA 1
ATOM 2122 C C . SER A 1 280 ? 3.567 -0.192 8.631 1.00 78.19 280 SER A C 1
ATOM 2124 O O . SER A 1 280 ? 3.995 0.737 7.943 1.00 78.19 280 SER A O 1
ATOM 2126 N N . GLY A 1 281 ? 2.315 -0.661 8.536 1.00 80.25 281 GLY A N 1
ATOM 2127 C CA . GLY A 1 281 ? 1.224 -0.073 7.748 1.00 80.25 281 GLY A CA 1
ATOM 2128 C C . GLY A 1 281 ? 1.651 0.532 6.396 1.00 80.25 281 GLY A C 1
ATOM 2129 O O . GLY A 1 281 ? 1.868 -0.229 5.451 1.00 80.25 281 GLY A O 1
ATOM 2130 N N . PRO A 1 282 ? 1.798 1.871 6.279 1.00 81.94 282 PRO A N 1
ATOM 2131 C CA . PRO A 1 282 ? 2.119 2.535 5.011 1.00 81.94 282 PRO A CA 1
ATOM 2132 C C . PRO A 1 282 ? 3.484 2.159 4.406 1.00 81.94 282 PRO A C 1
ATOM 2134 O O . PRO A 1 282 ? 3.615 2.102 3.184 1.00 81.94 282 PRO A O 1
ATOM 2137 N N . VAL A 1 283 ? 4.492 1.857 5.235 1.00 87.69 283 VAL A N 1
ATOM 2138 C CA . VAL A 1 283 ? 5.839 1.476 4.763 1.00 87.69 283 VAL A CA 1
ATOM 2139 C C . VAL A 1 283 ? 5.811 0.113 4.071 1.00 87.69 283 VAL A C 1
ATOM 2141 O O . VAL A 1 283 ? 6.483 -0.077 3.059 1.00 87.69 283 VAL A O 1
ATOM 2144 N N . LYS A 1 284 ? 4.965 -0.816 4.541 1.00 86.56 284 LYS A N 1
ATOM 2145 C CA . LYS A 1 284 ? 4.765 -2.108 3.866 1.00 86.56 284 LYS A CA 1
ATOM 2146 C C . LYS A 1 284 ? 4.156 -1.928 2.476 1.00 86.56 284 LYS A C 1
ATOM 2148 O O . LYS A 1 284 ? 4.595 -2.577 1.535 1.00 86.56 284 LYS A O 1
ATOM 2153 N N . GLY A 1 285 ? 3.186 -1.021 2.331 1.00 87.56 285 GLY A N 1
ATOM 2154 C CA . GLY A 1 285 ? 2.583 -0.704 1.031 1.00 87.56 285 GLY A CA 1
ATOM 2155 C C . GLY A 1 285 ? 3.594 -0.124 0.033 1.00 87.56 285 GLY A C 1
ATOM 2156 O O . GLY A 1 285 ? 3.617 -0.525 -1.132 1.00 87.56 285 GLY A O 1
ATOM 2157 N N . PHE A 1 286 ? 4.478 0.763 0.503 1.00 91.50 286 PHE A N 1
ATOM 2158 C CA . PHE A 1 286 ? 5.617 1.249 -0.285 1.00 91.50 286 PHE A CA 1
ATOM 2159 C C . PHE A 1 286 ? 6.537 0.095 -0.711 1.00 91.50 286 PHE A C 1
ATOM 2161 O O . PHE A 1 286 ? 6.838 -0.036 -1.895 1.00 91.50 286 PHE A O 1
ATOM 2168 N N . ALA A 1 287 ? 6.916 -0.781 0.224 1.00 93.00 287 ALA A N 1
ATOM 2169 C CA . ALA A 1 287 ? 7.811 -1.908 -0.033 1.00 93.00 287 ALA A CA 1
ATOM 2170 C C . ALA A 1 287 ? 7.262 -2.900 -1.074 1.00 93.00 287 ALA A C 1
ATOM 2172 O O . ALA A 1 287 ? 8.002 -3.333 -1.958 1.00 93.00 287 ALA A O 1
ATOM 2173 N N . VAL A 1 288 ? 5.966 -3.230 -1.011 1.00 92.12 288 VAL A N 1
ATOM 2174 C CA . VAL A 1 288 ? 5.306 -4.097 -2.005 1.00 92.12 288 VAL A CA 1
ATOM 2175 C C . VAL A 1 288 ? 5.353 -3.459 -3.389 1.00 92.12 288 VAL A C 1
ATOM 2177 O O . VAL A 1 288 ? 5.753 -4.105 -4.355 1.00 92.12 288 VAL A O 1
ATOM 2180 N N . THR A 1 289 ? 4.986 -2.180 -3.480 1.00 92.62 289 THR A N 1
ATOM 2181 C CA . THR A 1 289 ? 4.931 -1.470 -4.764 1.00 92.62 289 THR A CA 1
ATOM 2182 C C . THR A 1 289 ? 6.322 -1.336 -5.384 1.00 92.62 289 THR A C 1
ATOM 2184 O O . THR A 1 289 ? 6.488 -1.585 -6.575 1.00 92.62 289 THR A O 1
ATOM 2187 N N . LEU A 1 290 ? 7.331 -1.028 -4.564 1.00 93.88 290 LEU A N 1
ATOM 2188 C CA . LEU A 1 290 ? 8.730 -0.958 -4.979 1.00 93.88 290 LEU A CA 1
ATOM 2189 C C . LEU A 1 290 ? 9.254 -2.319 -5.464 1.00 93.88 290 LEU A C 1
ATOM 2191 O O . LEU A 1 290 ? 9.874 -2.396 -6.519 1.00 93.88 290 LEU A O 1
ATOM 2195 N N . SER A 1 291 ? 8.964 -3.402 -4.737 1.00 94.62 291 SER A N 1
ATOM 2196 C CA . SER A 1 291 ? 9.413 -4.755 -5.106 1.00 94.62 291 SER A CA 1
ATOM 2197 C C . SER A 1 291 ? 8.814 -5.211 -6.438 1.00 94.62 291 SER A C 1
ATOM 2199 O O . SER A 1 291 ? 9.535 -5.685 -7.314 1.00 94.62 291 SER A O 1
ATOM 2201 N N . LEU A 1 292 ? 7.500 -5.027 -6.617 1.00 94.75 292 LEU A N 1
ATOM 2202 C CA . LEU A 1 292 ? 6.823 -5.328 -7.882 1.00 94.75 292 LEU A CA 1
ATOM 2203 C C . LEU A 1 292 ? 7.367 -4.460 -9.019 1.00 94.75 292 LEU A C 1
ATOM 2205 O O . LEU A 1 292 ? 7.600 -4.962 -10.116 1.00 94.75 292 LEU A O 1
ATOM 2209 N N . GLY A 1 293 ? 7.606 -3.178 -8.738 1.00 94.75 293 GLY A N 1
ATOM 2210 C CA . GLY A 1 293 ? 8.191 -2.237 -9.679 1.00 94.75 293 GLY A CA 1
ATOM 2211 C C . GLY A 1 293 ? 9.581 -2.657 -10.152 1.00 94.75 293 GLY A C 1
ATOM 2212 O O . GLY A 1 293 ? 9.838 -2.621 -11.346 1.00 94.75 293 GLY A O 1
ATOM 2213 N N . ILE A 1 294 ? 10.456 -3.114 -9.260 1.00 94.50 294 ILE A N 1
ATOM 2214 C CA . ILE A 1 294 ? 11.803 -3.583 -9.619 1.00 94.50 294 ILE A CA 1
ATOM 2215 C C . ILE A 1 294 ? 11.743 -4.845 -10.488 1.00 94.50 294 ILE A C 1
ATOM 2217 O O . ILE A 1 294 ? 12.399 -4.937 -11.523 1.00 94.50 294 ILE A O 1
ATOM 2221 N N . LEU A 1 295 ? 10.933 -5.830 -10.096 1.00 94.50 295 LEU A N 1
ATOM 2222 C CA . LEU A 1 295 ? 10.836 -7.087 -10.843 1.00 94.50 295 LEU A CA 1
ATOM 2223 C C . LEU A 1 295 ? 10.245 -6.868 -12.240 1.00 94.50 295 LEU A C 1
ATOM 2225 O O . LEU A 1 295 ? 10.769 -7.385 -13.230 1.00 94.50 295 LEU A O 1
ATOM 2229 N N . ALA A 1 296 ? 9.180 -6.069 -12.328 1.00 94.94 296 ALA A N 1
ATOM 2230 C CA . ALA A 1 296 ? 8.563 -5.725 -13.599 1.00 94.94 296 ALA A CA 1
ATOM 2231 C C . ALA A 1 296 ? 9.501 -4.880 -14.471 1.00 94.94 296 ALA A C 1
ATOM 2233 O O . ALA A 1 296 ? 9.585 -5.132 -15.672 1.00 94.94 296 ALA A O 1
ATOM 2234 N N . SER A 1 297 ? 10.236 -3.918 -13.897 1.00 93.69 297 SER A N 1
ATOM 2235 C CA . SER A 1 297 ? 11.142 -3.058 -14.667 1.00 93.69 297 SER A CA 1
ATOM 2236 C C . SER A 1 297 ? 12.273 -3.872 -15.287 1.00 93.69 297 SER A C 1
ATOM 2238 O O . SER A 1 297 ? 12.480 -3.780 -16.497 1.00 93.69 297 SER A O 1
ATOM 2240 N N . MET A 1 298 ? 12.918 -4.755 -14.513 1.00 92.25 298 MET A N 1
ATOM 2241 C CA . MET A 1 298 ? 13.943 -5.663 -15.029 1.00 92.25 298 MET A CA 1
ATOM 2242 C C . MET A 1 298 ? 13.396 -6.544 -16.153 1.00 92.25 298 MET A C 1
ATOM 2244 O O . MET A 1 298 ? 14.011 -6.637 -17.215 1.00 92.25 298 MET A O 1
ATOM 2248 N N . PHE A 1 299 ? 12.223 -7.155 -15.957 1.00 93.25 299 PHE A N 1
ATOM 2249 C CA . PHE A 1 299 ? 11.591 -7.973 -16.991 1.00 93.25 299 PHE A CA 1
ATOM 2250 C C . PHE A 1 299 ? 11.357 -7.171 -18.278 1.00 93.25 299 PHE A C 1
ATOM 2252 O O . PHE A 1 299 ? 11.738 -7.610 -19.364 1.00 93.25 299 PHE A O 1
ATOM 2259 N N . THR A 1 300 ? 10.786 -5.970 -18.171 1.00 93.19 300 THR A N 1
ATOM 2260 C CA . THR A 1 300 ? 10.520 -5.140 -19.350 1.00 93.19 300 THR A CA 1
ATOM 2261 C C . THR A 1 300 ? 11.796 -4.666 -20.041 1.00 93.19 300 THR A C 1
ATOM 2263 O O . THR A 1 300 ? 11.891 -4.797 -21.257 1.00 93.19 300 THR A O 1
ATOM 2266 N N . ALA A 1 301 ? 12.814 -4.222 -19.305 1.00 88.19 301 ALA A N 1
ATOM 2267 C CA . ALA A 1 301 ? 14.068 -3.760 -19.894 1.00 88.19 301 ALA A CA 1
ATOM 2268 C C . ALA A 1 301 ? 14.853 -4.899 -20.570 1.00 88.19 301 ALA A C 1
ATOM 2270 O O . ALA A 1 301 ? 15.401 -4.728 -21.656 1.00 88.19 301 ALA A O 1
ATOM 2271 N N . ILE A 1 302 ? 14.899 -6.086 -19.961 1.00 87.62 302 ILE A N 1
ATOM 2272 C CA . ILE A 1 302 ? 15.752 -7.186 -20.437 1.00 87.62 302 ILE A CA 1
ATOM 2273 C C . ILE A 1 302 ? 15.056 -8.025 -21.511 1.00 8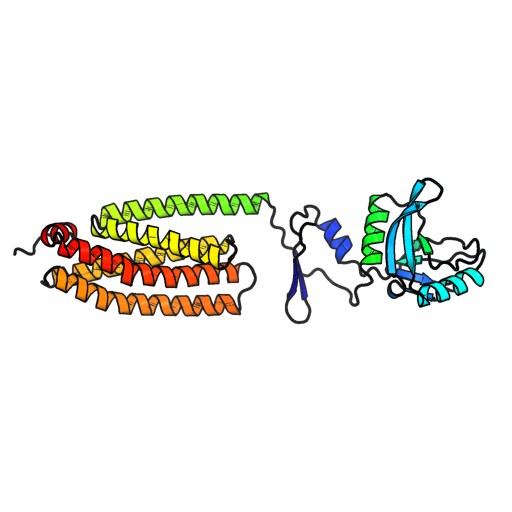7.62 302 ILE A C 1
ATOM 2275 O O . ILE A 1 302 ? 15.714 -8.510 -22.433 1.00 87.62 302 ILE A O 1
ATOM 2279 N N . VAL A 1 303 ? 13.740 -8.214 -21.399 1.00 90.38 303 VAL A N 1
ATOM 2280 C CA . VAL A 1 303 ? 12.971 -9.071 -22.310 1.00 90.38 303 VAL A CA 1
ATOM 2281 C C . VAL A 1 303 ? 12.254 -8.231 -23.356 1.00 90.38 303 VAL A C 1
ATOM 2283 O O . VAL A 1 303 ? 12.489 -8.412 -24.548 1.00 90.38 303 VAL A O 1
ATOM 2286 N N . VAL A 1 304 ? 11.407 -7.292 -22.930 1.00 92.31 304 VAL A N 1
ATOM 2287 C CA . VAL A 1 304 ? 10.524 -6.544 -23.839 1.00 92.31 304 VAL A CA 1
ATOM 2288 C C . VAL A 1 304 ? 11.320 -5.563 -24.700 1.00 92.31 304 VAL A C 1
ATOM 2290 O O . VAL A 1 304 ? 11.242 -5.636 -25.926 1.00 92.31 304 VAL A O 1
ATOM 2293 N N . THR A 1 305 ? 12.144 -4.703 -24.094 1.00 91.19 305 THR A N 1
ATOM 2294 C CA . THR A 1 305 ? 12.982 -3.746 -24.834 1.00 91.19 305 THR A CA 1
ATOM 2295 C C . THR A 1 305 ? 13.940 -4.480 -25.771 1.00 91.19 305 THR A C 1
ATOM 2297 O O . THR A 1 305 ? 14.077 -4.093 -26.931 1.00 91.19 305 THR A O 1
ATOM 2300 N N . ARG A 1 306 ? 14.557 -5.582 -25.321 1.00 90.06 306 ARG A N 1
ATOM 2301 C CA . ARG A 1 306 ? 15.454 -6.400 -26.154 1.00 90.06 306 ARG A CA 1
ATOM 2302 C C . ARG A 1 306 ? 14.742 -7.020 -27.348 1.00 90.06 306 ARG A C 1
ATOM 2304 O O . ARG A 1 306 ? 15.268 -6.964 -28.457 1.00 90.06 306 ARG A O 1
ATOM 2311 N N . LEU A 1 307 ? 13.559 -7.594 -27.132 1.00 90.38 307 LEU A N 1
ATOM 2312 C CA . LEU A 1 307 ? 12.754 -8.194 -28.191 1.00 90.38 307 LEU A CA 1
ATOM 2313 C C . LEU A 1 307 ? 12.380 -7.151 -29.247 1.00 90.38 307 LEU A C 1
ATOM 2315 O O . LEU A 1 307 ? 12.608 -7.371 -30.434 1.00 90.38 307 LEU A O 1
ATOM 2319 N N . ILE A 1 308 ? 11.846 -6.007 -28.815 1.00 89.44 308 ILE A N 1
ATOM 2320 C CA . ILE A 1 308 ? 11.417 -4.947 -29.730 1.00 89.44 308 ILE A CA 1
ATOM 2321 C C . ILE A 1 308 ? 12.623 -4.377 -30.486 1.00 89.44 308 ILE A C 1
ATOM 2323 O O . ILE A 1 308 ? 12.567 -4.253 -31.708 1.00 89.44 308 ILE A O 1
ATOM 2327 N N . LEU A 1 309 ? 13.732 -4.083 -29.799 1.00 87.00 309 LEU A N 1
ATOM 2328 C CA . LEU A 1 309 ? 14.938 -3.568 -30.449 1.00 87.00 309 LEU A CA 1
ATOM 2329 C C . LEU A 1 309 ? 15.498 -4.537 -31.489 1.00 87.00 309 LEU A C 1
ATOM 2331 O O . LEU A 1 309 ? 15.801 -4.109 -32.600 1.00 87.00 309 LEU A O 1
ATOM 2335 N N . ASN A 1 310 ? 15.601 -5.828 -31.168 1.00 87.12 310 ASN A N 1
ATOM 2336 C CA . ASN A 1 310 ? 16.087 -6.824 -32.122 1.00 87.12 310 ASN A CA 1
ATOM 2337 C C . ASN A 1 310 ? 15.182 -6.903 -33.359 1.00 87.12 310 ASN A C 1
ATOM 2339 O O . ASN A 1 310 ? 15.689 -6.886 -34.475 1.00 87.12 310 ASN A O 1
ATOM 2343 N N . LEU A 1 311 ? 13.856 -6.879 -33.184 1.00 85.94 311 LEU A N 1
ATOM 2344 C CA . LEU A 1 311 ? 12.907 -6.864 -34.304 1.00 85.94 311 LEU A CA 1
ATOM 2345 C C . LEU A 1 311 ? 13.076 -5.634 -35.209 1.00 85.94 311 LEU A C 1
ATOM 2347 O O . LEU A 1 311 ? 12.981 -5.753 -36.431 1.00 85.94 311 LEU A O 1
ATOM 2351 N N . PHE A 1 312 ? 13.323 -4.455 -34.633 1.00 83.50 312 PHE A N 1
ATOM 2352 C CA . PHE A 1 312 ? 13.578 -3.238 -35.409 1.00 83.50 312 PHE A CA 1
ATOM 2353 C C . PHE A 1 312 ? 14.916 -3.296 -36.146 1.00 83.50 312 PHE A C 1
ATOM 2355 O O . PHE A 1 312 ? 14.979 -2.960 -37.327 1.00 83.50 312 PHE A O 1
ATOM 2362 N N . VAL A 1 313 ? 15.970 -3.755 -35.471 1.00 82.56 313 VAL A N 1
ATOM 2363 C CA . VAL A 1 313 ? 17.309 -3.900 -36.054 1.00 82.56 313 VAL A CA 1
ATOM 2364 C C . VAL A 1 313 ? 17.318 -4.942 -37.168 1.00 82.56 313 VAL A C 1
ATOM 2366 O O . VAL A 1 313 ? 18.028 -4.762 -38.150 1.00 82.56 313 VAL A O 1
ATOM 2369 N N . ASP A 1 314 ? 16.524 -6.006 -37.053 1.00 81.56 314 ASP A N 1
ATOM 2370 C CA . ASP A 1 314 ? 16.425 -7.046 -38.077 1.00 81.56 314 ASP A CA 1
ATOM 2371 C C . ASP A 1 314 ? 15.650 -6.595 -39.317 1.00 81.56 314 ASP A C 1
ATOM 2373 O O . ASP A 1 314 ? 15.969 -7.040 -40.419 1.00 81.56 314 ASP A O 1
ATOM 2377 N N . LYS A 1 315 ? 14.663 -5.703 -39.153 1.00 79.44 315 LYS A N 1
ATOM 2378 C CA . LYS A 1 315 ? 13.884 -5.138 -40.265 1.00 79.44 315 LYS A CA 1
ATOM 2379 C C . LYS A 1 315 ? 14.605 -4.006 -40.992 1.00 79.44 315 LYS A C 1
ATOM 2381 O O . LYS A 1 315 ? 14.565 -3.969 -42.217 1.00 79.44 315 LYS A O 1
ATOM 2386 N N . ASP A 1 316 ? 15.233 -3.083 -40.263 1.00 75.69 316 ASP A N 1
ATOM 2387 C CA . ASP A 1 316 ? 15.984 -1.972 -40.858 1.00 75.69 316 ASP A CA 1
ATOM 2388 C C . ASP A 1 316 ? 17.228 -1.602 -40.021 1.00 75.69 316 ASP A C 1
ATOM 2390 O O . ASP A 1 316 ? 17.213 -0.654 -39.221 1.00 75.69 316 ASP A O 1
ATOM 2394 N N . PRO A 1 317 ? 18.350 -2.319 -40.233 1.00 70.50 317 PRO A N 1
ATOM 2395 C CA . PRO A 1 317 ? 19.609 -2.045 -39.544 1.00 70.50 317 PRO A CA 1
ATOM 2396 C C . PRO A 1 317 ? 20.147 -0.635 -39.832 1.00 70.50 317 PRO A C 1
ATOM 2398 O O . PRO A 1 317 ? 20.782 -0.010 -38.980 1.00 70.50 317 PRO A O 1
ATOM 2401 N N . SER A 1 318 ? 19.900 -0.132 -41.045 1.00 65.06 318 SER A N 1
ATOM 2402 C CA . SER A 1 318 ? 20.454 1.126 -41.549 1.00 65.06 318 SER A CA 1
ATOM 2403 C C . SER A 1 318 ? 19.696 2.346 -41.021 1.00 65.06 318 SER A C 1
ATOM 2405 O O . SER A 1 318 ? 20.309 3.339 -40.613 1.00 65.06 318 SER A O 1
ATOM 2407 N N . GLY A 1 319 ? 18.367 2.250 -40.940 1.00 67.88 319 GLY A N 1
ATOM 2408 C CA . GLY A 1 319 ? 17.512 3.237 -40.300 1.00 67.88 319 GLY A CA 1
ATOM 2409 C C . GLY A 1 319 ? 17.790 3.323 -38.806 1.00 67.88 319 GLY A C 1
ATOM 2410 O O . GLY A 1 319 ? 17.940 4.427 -38.282 1.00 67.88 319 GLY A O 1
ATOM 2411 N N . PHE A 1 320 ? 17.965 2.192 -38.118 1.00 72.25 320 PHE A N 1
ATOM 2412 C CA . PHE A 1 320 ? 18.295 2.192 -36.691 1.00 72.25 320 PHE A CA 1
ATOM 2413 C C . PHE A 1 320 ? 19.645 2.873 -36.399 1.00 72.25 320 PHE A C 1
ATOM 2415 O O . PHE A 1 320 ? 19.730 3.718 -35.504 1.00 72.25 320 PHE A O 1
ATOM 2422 N N . ALA A 1 321 ? 20.675 2.606 -37.214 1.00 66.19 321 ALA A N 1
ATOM 2423 C CA . ALA A 1 321 ? 21.983 3.260 -37.105 1.00 66.19 321 ALA A CA 1
ATOM 2424 C C . ALA A 1 321 ? 21.899 4.796 -37.193 1.00 66.19 321 ALA A C 1
ATOM 2426 O O . ALA A 1 321 ? 22.552 5.501 -36.423 1.00 66.19 321 ALA A O 1
ATOM 2427 N N . ARG A 1 322 ? 21.042 5.335 -38.075 1.00 69.06 322 ARG A N 1
ATOM 2428 C CA . ARG A 1 322 ? 20.821 6.792 -38.198 1.00 69.06 322 ARG A CA 1
ATOM 2429 C C . ARG A 1 322 ? 20.175 7.402 -36.952 1.00 69.06 322 ARG A C 1
ATOM 2431 O O . ARG A 1 322 ? 20.458 8.550 -36.604 1.00 69.06 322 ARG A O 1
ATOM 2438 N N . HIS A 1 323 ? 19.325 6.647 -36.262 1.00 72.12 323 HIS A N 1
ATOM 2439 C CA . HIS A 1 323 ? 18.626 7.110 -35.061 1.00 72.12 323 HIS A CA 1
ATOM 2440 C C . HIS A 1 323 ? 19.463 6.982 -33.782 1.00 72.12 323 HIS A C 1
ATOM 2442 O O . HIS A 1 323 ? 19.182 7.685 -32.812 1.00 72.12 323 HIS A O 1
ATOM 2448 N N . LEU A 1 324 ? 20.543 6.191 -33.797 1.00 68.25 324 LEU A N 1
ATOM 2449 C CA . LEU A 1 324 ? 21.510 6.107 -32.695 1.00 68.25 324 LEU A CA 1
ATOM 2450 C C . LEU A 1 324 ? 22.329 7.397 -32.492 1.00 68.25 324 LEU A C 1
ATOM 2452 O O . LEU A 1 324 ? 23.021 7.516 -31.484 1.00 68.25 324 LEU A O 1
ATOM 2456 N N . GLY A 1 325 ? 22.214 8.390 -33.383 1.00 58.88 325 GLY A N 1
ATOM 2457 C CA . GLY A 1 325 ? 22.793 9.725 -33.187 1.00 58.88 325 GLY A CA 1
ATOM 2458 C C . GLY A 1 325 ? 24.308 9.794 -33.385 1.00 58.88 325 GLY A C 1
ATOM 2459 O O . GLY A 1 325 ? 24.927 10.800 -33.043 1.00 58.88 325 GLY A O 1
ATOM 2460 N N . VAL A 1 326 ? 24.917 8.754 -33.955 1.00 53.25 326 VAL A N 1
ATOM 2461 C CA . VAL A 1 326 ? 26.349 8.738 -34.265 1.00 53.25 326 VAL A CA 1
ATOM 2462 C C . VAL A 1 326 ? 26.551 9.304 -35.669 1.00 53.25 326 VAL A C 1
ATOM 2464 O O . VAL A 1 326 ? 26.379 8.615 -36.672 1.00 53.25 326 VAL A O 1
ATOM 2467 N N . LYS A 1 327 ? 26.892 10.595 -35.751 1.00 44.16 327 LYS A N 1
ATOM 2468 C CA . LYS A 1 327 ? 27.485 11.168 -36.965 1.00 44.16 327 LYS A CA 1
ATOM 2469 C C . LYS A 1 327 ? 28.899 10.598 -37.095 1.00 44.16 327 LYS A C 1
ATOM 2471 O O . LYS A 1 327 ? 29.757 10.962 -36.302 1.00 44.16 327 LYS A O 1
ATOM 2476 N N . GLY A 1 328 ? 29.133 9.740 -38.087 1.00 43.06 328 GLY A N 1
ATOM 2477 C CA . GLY A 1 328 ? 30.493 9.447 -38.551 1.00 43.06 328 GLY A CA 1
ATOM 2478 C C . GLY A 1 328 ? 31.035 8.044 -38.298 1.00 43.06 328 GLY A C 1
ATOM 2479 O O . GLY A 1 328 ? 32.179 7.917 -37.884 1.00 43.06 328 GLY A O 1
ATOM 2480 N N . VAL A 1 329 ? 30.285 6.995 -38.630 1.00 42.72 329 VAL A N 1
ATOM 2481 C CA . VAL A 1 329 ? 30.934 5.756 -39.084 1.00 42.72 329 VAL A CA 1
ATOM 2482 C C . VAL A 1 329 ? 30.433 5.505 -40.498 1.00 42.72 329 VAL A C 1
ATOM 2484 O O . VAL A 1 329 ? 29.299 5.071 -40.702 1.00 42.72 329 VAL A O 1
ATOM 2487 N N . SER A 1 330 ? 31.246 5.936 -41.467 1.00 36.78 330 SER A N 1
ATOM 2488 C CA . SER A 1 330 ? 31.112 5.513 -42.861 1.00 36.78 330 SER A CA 1
ATOM 2489 C C . SER A 1 330 ? 31.158 3.990 -42.901 1.00 36.78 330 SER A C 1
ATOM 2491 O O . SER A 1 330 ? 31.895 3.390 -42.119 1.00 36.78 330 SER A O 1
ATOM 2493 N N . GLN A 1 331 ? 30.332 3.420 -43.780 1.00 37.94 331 GLN A N 1
ATOM 2494 C CA . GLN A 1 331 ? 30.319 1.995 -44.110 1.00 37.94 331 GLN A CA 1
ATOM 2495 C C . GLN A 1 331 ? 31.716 1.453 -44.395 1.00 37.94 331 GLN A C 1
ATOM 2497 O O . GLN A 1 331 ? 32.532 2.233 -44.944 1.00 37.94 331 GLN A O 1
#

Foldseek 3Di:
DPDWDWDDDPDPDIDTDDPPDPDPVVVCVLPQFQFWKFWAAPVGHGQDILVQWPAWDWDADPVRHIKIKTAGDPVQLVSQQVRLAVQAQAWIFIDTPRHGPDTDHRPHGDNRRMDIGDDNDDSVRSHSSRVSSGVGGDPDRDDDDDDDDDDPVNQVVLVVVLVVVLVVVLVVQLVVLCVPLNPLSVLLNVLLVVLVVQLVVVCVVVVQDCGSLLSVLLSVLSVLLSVLSVQLLVQLLVQVVVVDQNVVSNVRSLVVSLVVLVVVLVVQLVVLVCQCVPPDDSSVSSSSSNNSSSVSSSCSSNPRSSVVSVVVCVVCVPVSVVSSPDDDDDD

Sequence (331 aa):
VSEPIIQRQGARRVIIQLPGVYDQQAAIDTIGKTAQLEIKNPLGETVLTGADLIDARLSRDQFGRPSVAVEFSKEGAKKFAQLTTVYQGQAIPHVLDGEILVNPVVQGPITDGKGQITGRFSVDEAKNLAVLLKAGSLPVPMEVMEIRNVGPTLGQQSISRSLKAGIVGIILIFIYMLAYYRLPGLVADIALTIYVVIVLGAMALLRATLTLPGIAGFILSIGMAVDANVLIFERIREEFRAGKHVRAAVASGFDRAFRAIFDANITTLITAIVLFYYGSGPVKGFAVTLSLGILASMFTAIVVTRLILNLFVDKDPSGFARHLGVKGVSQ

Solvent-accessible surface area (backbone atoms only — not comparable to full-atom values): 17713 Å² total; per-residue (Å²): 121,65,76,65,47,75,43,75,53,77,96,87,41,73,48,76,46,63,48,92,66,84,60,61,64,67,50,44,63,63,68,53,50,40,42,43,36,34,37,22,45,81,88,70,50,75,73,46,44,34,85,32,49,73,42,38,36,66,40,62,46,101,85,70,44,36,14,27,36,36,34,39,32,83,67,34,16,52,51,48,21,52,52,25,53,74,43,49,76,37,49,40,42,32,26,45,73,88,42,79,72,40,65,55,65,29,87,52,64,45,74,86,26,64,50,72,54,67,62,98,44,48,66,66,55,21,43,51,50,14,51,40,53,53,71,34,47,53,95,60,91,63,80,91,86,81,87,84,88,78,54,71,66,60,53,52,52,49,51,54,51,52,50,54,52,48,54,55,49,53,52,53,48,44,52,48,33,35,70,76,38,37,62,64,15,49,47,46,46,54,30,50,51,52,32,53,52,50,40,54,49,50,34,60,75,69,68,55,67,87,40,72,48,12,50,52,23,42,55,53,26,52,52,53,38,51,48,48,43,51,49,30,52,52,36,21,45,52,36,35,73,73,71,39,57,66,70,58,6,46,56,52,9,46,60,58,33,47,55,57,49,49,56,56,47,49,59,52,41,54,50,24,51,50,32,42,75,74,38,60,75,60,44,26,32,19,17,52,33,32,42,46,27,50,56,39,28,52,48,25,46,64,50,48,35,44,52,54,49,51,56,48,44,73,73,37,51,69,62,49,51,66,48,63,68,66,85,81,76,78,131

Nearest PDB structures (foldseek):
  5xap-assembly1_A  TM=9.071E-01  e=1.343E-19  Deinococcus radiodurans R1 = ATCC 13939 = DSM 20539
  3aqp-assembly1_A  TM=6.684E-01  e=1.043E-19  Thermus thermophilus HB8
  5yhf-assembly1_A  TM=5.261E-01  e=1.734E-21  Thermus thermophilus HB8
  3aqo-assembly2_B  TM=8.656E-01  e=5.925E-12  Thermus thermophilus HB8
  5mg3-assembly1_D  TM=4.558E-01  e=4.993E-17  Escherichia coli

Mean predicted aligned error: 12.83 Å